Protein 8GL3 (pdb70)

B-factor: mean 46.04, std 25.55, range [9.9, 128.03]

Structure (mmCIF, N/CA/C/O backbone):
data_8GL3
#
_entry.id   8GL3
#
_cell.length_a   32.120
_cell.length_b   44.703
_cell.length_c   182.579
_cell.angle_alpha   90.000
_cell.angle_beta   90.430
_cell.angle_gamma   90.000
#
_symmetry.space_group_name_H-M   'I 1 2 1'
#
loop_
_entity.id
_entity.type
_entity.pdbx_description
1 polymer pRLB-519
2 water water
#
loop_
_atom_site.group_PDB
_atom_site.id
_atom_site.type_symbol
_atom_site.label_atom_id
_atom_site.label_alt_id
_atom_site.label_comp_id
_atom_site.label_asym_id
_atom_site.label_entity_id
_atom_site.label_seq_id
_atom_site.pdbx_PDB_ins_code
_atom_site.Cartn_x
_atom_site.Cartn_y
_atom_site.Cartn_z
_atom_site.occupancy
_atom_site.B_iso_or_equiv
_atom_site.auth_seq_id
_atom_site.auth_comp_id
_atom_site.auth_asym_id
_atom_site.auth_atom_id
_atom_site.pdbx_PDB_model_num
ATOM 1 N N . GLU A 1 13 ? -13.84529 1.55307 12.59013 1.000 82.30645 6 GLU A N 1
ATOM 2 C CA . GLU A 1 13 ? -13.77739 1.36713 14.03447 1.000 78.68811 6 GLU A CA 1
ATOM 3 C C . GLU A 1 13 ? -12.59091 0.48746 14.41476 1.000 86.64615 6 GLU A C 1
ATOM 4 O O . GLU A 1 13 ? -12.00137 0.65212 15.48412 1.000 80.19656 6 GLU A O 1
ATOM 10 N N . VAL A 1 14 ? -12.24529 -0.44835 13.52732 1.000 84.00841 7 VAL A N 1
ATOM 11 C CA . VAL A 1 14 ? -11.09643 -1.31617 13.77195 1.000 73.42796 7 VAL A CA 1
ATOM 12 C C . VAL A 1 14 ? -9.81503 -0.49528 13.83614 1.000 73.03176 7 VAL A C 1
ATOM 13 O O . VAL A 1 14 ? -8.93933 -0.74796 14.67259 1.000 81.38438 7 VAL A O 1
ATOM 17 N N . ALA A 1 15 ? -9.69101 0.50991 12.96527 1.000 73.81615 8 ALA A N 1
ATOM 18 C CA . ALA A 1 15 ? -8.50375 1.35903 12.97883 1.000 78.90599 8 ALA A CA 1
ATOM 19 C C . ALA A 1 15 ? -8.40248 2.14683 14.27966 1.000 82.19975 8 ALA A C 1
ATOM 20 O O . ALA A 1 15 ? -7.31035 2.29822 14.84041 1.000 62.16998 8 ALA A O 1
ATOM 22 N N . GLU A 1 16 ? -9.53279 2.65408 14.77730 1.000 78.80485 9 GLU A N 1
ATOM 23 C CA . GLU A 1 16 ? -9.52479 3.37126 16.04775 1.000 86.25663 9 GLU A CA 1
ATOM 24 C C . GLU A 1 16 ? -9.25615 2.43230 17.21849 1.000 79.23923 9 GLU A C 1
ATOM 25 O O . GLU A 1 16 ? -8.74229 2.86671 18.25601 1.000 70.61079 9 GLU A O 1
ATOM 31 N N . GLU A 1 17 ? -9.58144 1.14595 17.06846 1.000 83.01571 10 GLU A N 1
ATOM 32 C CA . GLU A 1 17 ? -9.34048 0.19100 18.14575 1.000 72.47382 10 GLU A CA 1
ATOM 33 C C . GLU A 1 17 ? -7.85340 -0.10828 18.29991 1.000 59.06349 10 GLU A C 1
ATOM 34 O O . GLU A 1 17 ? -7.36301 -0.27825 19.42263 1.000 60.33314 10 GLU A O 1
ATOM 40 N N . ILE A 1 18 ? -7.12129 -0.18262 17.18486 1.000 61.82409 11 ILE A N 1
ATOM 41 C CA . ILE A 1 18 ? -5.67745 -0.39734 17.25506 1.000 62.10391 11 ILE A CA 1
ATOM 42 C C . ILE A 1 18 ? -4.99583 0.78849 17.92470 1.000 62.46409 11 ILE A C 1
ATOM 43 O O . ILE A 1 18 ? -4.09058 0.61871 18.75114 1.000 62.02867 11 ILE A O 1
ATOM 48 N N . LEU A 1 19 ? -5.42650 2.00699 17.58801 1.000 64.47622 12 LEU A N 1
ATOM 49 C CA . LEU A 1 19 ? -4.77003 3.19778 18.11776 1.000 60.03089 12 LEU A CA 1
ATOM 50 C C . LEU A 1 19 ? -4.94221 3.29596 19.62812 1.000 57.94580 12 LEU A C 1
ATOM 51 O O . LEU A 1 19 ? -4.01538 3.69710 20.34196 1.000 60.41665 12 LEU A O 1
ATOM 56 N N . ARG A 1 20 ? -6.12366 2.93727 20.13475 1.000 70.44364 13 ARG A N 1
ATOM 57 C CA . ARG A 1 20 ? -6.31012 2.86913 21.57998 1.000 59.61251 13 ARG A CA 1
ATOM 58 C C . ARG A 1 20 ? -5.45599 1.76412 22.18944 1.000 55.45472 13 ARG A C 1
ATOM 59 O O . ARG A 1 20 ? -4.93245 1.91647 23.29978 1.000 48.45270 13 ARG A O 1
ATOM 67 N N . LEU A 1 21 ? -5.29347 0.64991 21.47238 1.000 58.31524 14 LEU A N 1
ATOM 68 C CA . LEU A 1 21 ? -4.42795 -0.42037 21.95496 1.000 50.77639 14 LEU A CA 1
ATOM 69 C C . LEU A 1 21 ? -2.96797 0.01813 21.96566 1.000 45.95180 14 LEU A C 1
ATOM 70 O O . LEU A 1 21 ? -2.20169 -0.37869 22.85108 1.000 41.53356 14 LEU A O 1
ATOM 75 N N . LEU A 1 22 ? -2.56796 0.84352 20.99408 1.000 45.39017 15 LEU A N 1
ATOM 76 C CA . LEU A 1 22 ? -1.19604 1.34083 20.96087 1.000 44.75976 15 LEU A CA 1
ATOM 77 C C . LEU A 1 22 ? -0.93301 2.31378 22.10271 1.000 48.91331 15 LEU A C 1
ATOM 78 O O . LEU A 1 22 ? 0.15289 2.30549 22.69416 1.000 54.05731 15 LEU A O 1
ATOM 83 N N . ARG A 1 23 ? -1.91079 3.16751 22.41876 1.000 49.24239 16 ARG A N 1
ATOM 84 C CA . ARG A 1 23 ? -1.76686 4.06174 23.56305 1.000 44.45582 16 ARG A CA 1
ATOM 85 C C . ARG A 1 23 ? -1.60711 3.27293 24.85531 1.000 44.51625 16 ARG A C 1
ATOM 86 O O . ARG A 1 23 ? -0.81248 3.64538 25.72683 1.000 41.53099 16 ARG A O 1
ATOM 94 N N . GLU A 1 24 ? -2.35547 2.17666 24.99539 1.000 42.84386 17 GLU A N 1
ATOM 95 C CA . GLU A 1 24 ? -2.24001 1.35340 26.19341 1.000 44.31199 17 GLU A CA 1
ATOM 96 C C . GLU A 1 24 ? -0.89660 0.63866 26.23936 1.000 33.84543 17 GLU A C 1
ATOM 97 O O . GLU A 1 24 ? -0.30231 0.49227 27.31313 1.000 36.59644 17 GLU A O 1
ATOM 103 N N . HIS A 1 25 ? -0.39756 0.19273 25.08357 1.000 33.37386 18 HIS A N 1
ATOM 104 C CA . HIS A 1 25 ? 0.92668 -0.41795 25.04320 1.000 36.99154 18 HIS A CA 1
ATOM 105 C C . HIS A 1 25 ? 2.01508 0.57160 25.43231 1.000 32.82629 18 HIS A C 1
ATOM 106 O O . HIS A 1 25 ? 3.01338 0.18176 26.04856 1.000 42.36751 18 HIS A O 1
ATOM 113 N N . GLU A 1 26 ? 1.85568 1.84539 25.06844 1.000 30.91169 19 GLU A N 1
ATOM 114 C CA . GLU A 1 26 ? 2.85065 2.84221 25.44713 1.000 45.99011 19 GLU A CA 1
ATOM 115 C C . GLU A 1 26 ? 2.91130 3.01217 26.96028 1.000 43.40802 19 GLU A C 1
ATOM 116 O O . GLU A 1 26 ? 4.00316 3.06404 27.53818 1.000 37.01972 19 GLU A O 1
ATOM 122 N N . GLU A 1 27 ? 1.75236 3.09847 27.61817 1.000 30.27981 20 GLU A N 1
ATOM 123 C CA . GLU A 1 27 ? 1.73610 3.14552 29.07536 1.000 27.71986 20 GLU A CA 1
ATOM 124 C C . GLU A 1 27 ? 2.22207 1.83347 29.67558 1.000 34.87124 20 GLU A C 1
ATOM 125 O O . GLU A 1 27 ? 2.79867 1.82917 30.76849 1.000 38.44523 20 GLU A O 1
ATOM 131 N N . LEU A 1 28 ? 1.99411 0.71592 28.98146 1.000 35.31395 21 LEU A N 1
ATOM 132 C CA . LEU A 1 28 ? 2.57658 -0.55535 29.40140 1.000 39.17977 21 LEU A CA 1
ATOM 133 C C . LEU A 1 28 ? 4.09769 -0.49241 29.36606 1.000 26.70463 21 LEU A C 1
ATOM 134 O O . LEU A 1 28 ? 4.77670 -0.96136 30.28826 1.000 26.28257 21 LEU A O 1
ATOM 139 N N . LEU A 1 29 ? 4.64754 0.09547 28.30139 1.000 26.46403 22 LEU A N 1
ATOM 140 C CA . LEU A 1 29 ? 6.09427 0.11606 28.11213 1.000 28.70496 22 LEU A CA 1
ATOM 141 C C . LEU A 1 29 ? 6.79060 0.88995 29.22433 1.000 33.84278 22 LEU A C 1
ATOM 142 O O . LEU A 1 29 ? 7.76693 0.40981 29.81174 1.000 28.26138 22 LEU A O 1
ATOM 147 N N . ARG A 1 30 ? 6.30177 2.09515 29.52850 1.000 28.24788 23 ARG A N 1
ATOM 148 C CA . ARG A 1 30 ? 6.97326 2.92969 30.51987 1.000 37.29969 23 ARG A CA 1
ATOM 149 C C . ARG A 1 30 ? 6.83852 2.36096 31.92629 1.000 24.87813 23 ARG A C 1
ATOM 150 O O . ARG A 1 30 ? 7.70681 2.59935 32.77341 1.000 29.36400 23 ARG A O 1
ATOM 158 N N . GLU A 1 31 ? 5.76758 1.61244 32.19613 1.000 20.70866 24 GLU A N 1
ATOM 159 C CA . GLU A 1 31 ? 5.66208 0.92397 33.47723 1.000 23.63532 24 GLU A CA 1
ATOM 160 C C . GLU A 1 31 ? 6.58648 -0.28644 33.53255 1.000 20.77384 24 GLU A C 1
ATOM 161 O O . GLU A 1 31 ? 7.14337 -0.59260 34.59351 1.000 21.36101 24 GLU A O 1
ATOM 167 N N . HIS A 1 32 ? 6.77006 -0.97678 32.40329 1.000 19.96652 25 HIS A N 1
ATOM 168 C CA . HIS A 1 32 ? 7.69054 -2.10868 32.36944 1.000 17.48404 25 HIS A CA 1
ATOM 169 C C . HIS A 1 32 ? 9.13748 -1.63885 32.45010 1.000 24.31658 25 HIS A C 1
ATOM 170 O O . HIS A 1 32 ? 9.98719 -2.32154 33.03516 1.000 17.25517 25 HIS A O 1
ATOM 177 N N . GLU A 1 33 ? 9.43650 -0.47525 31.86697 1.000 19.30015 26 GLU A N 1
ATOM 178 C CA . GLU A 1 33 ? 10.76496 0.10595 32.02426 1.000 26.97500 26 GLU A CA 1
ATOM 179 C C . GLU A 1 33 ? 11.02687 0.47301 33.47718 1.000 26.51842 26 GLU A C 1
ATOM 180 O O . GLU A 1 33 ? 12.14771 0.31216 33.97435 1.000 20.52781 26 GLU A O 1
ATOM 186 N N . ARG A 1 34 ? 10.00326 0.97343 34.17361 1.000 19.62831 27 ARG A N 1
ATOM 187 C CA . ARG A 1 34 ? 10.14276 1.23269 35.60101 1.000 18.60139 27 ARG A CA 1
ATOM 188 C C . ARG A 1 34 ? 10.35518 -0.05868 36.37743 1.000 25.14738 27 ARG A C 1
ATOM 189 O O . ARG A 1 34 ? 11.06517 -0.06066 37.38857 1.000 25.46886 27 ARG A O 1
ATOM 197 N N . LEU A 1 35 ? 9.76126 -1.16209 35.91525 1.000 24.11886 28 LEU A N 1
ATOM 198 C CA . LEU A 1 35 ? 9.97362 -2.44818 36.57076 1.000 20.98118 28 LEU A CA 1
ATOM 199 C C . LEU A 1 35 ? 11.43252 -2.87487 36.47793 1.000 21.50637 28 LEU A C 1
ATOM 200 O O . LEU A 1 35 ? 12.00167 -3.38481 37.44993 1.000 23.76883 28 LEU A O 1
ATOM 205 N N . LEU A 1 36 ? 12.05092 -2.68000 35.31005 1.000 15.78921 29 LEU A N 1
ATOM 206 C CA . LEU A 1 36 ? 13.46197 -3.01225 35.14791 1.000 19.30434 29 LEU A CA 1
ATOM 207 C C . LEU A 1 36 ? 14.33299 -2.19582 36.09230 1.000 25.88401 29 LEU A C 1
ATOM 208 O O . LEU A 1 36 ? 15.28206 -2.72233 36.68468 1.000 18.65569 29 LEU A O 1
ATOM 213 N N . LYS A 1 37 ? 14.02226 -0.90646 36.24728 1.000 26.46348 30 LYS A N 1
ATOM 214 C CA . LYS A 1 37 ? 14.83392 -0.04903 37.10464 1.000 20.63967 30 LYS A CA 1
ATOM 215 C C . LYS A 1 37 ? 14.77509 -0.50596 38.55606 1.000 20.45258 30 LYS A C 1
ATOM 216 O O . LYS A 1 37 ? 15.80428 -0.55736 39.23890 1.000 18.10236 30 LYS A O 1
ATOM 222 N N . GLU A 1 38 ? 13.57832 -0.83795 39.04749 1.000 19.48449 31 GLU A N 1
ATOM 223 C CA . GLU A 1 38 ? 13.44860 -1.29857 40.42619 1.000 13.32271 31 GLU A CA 1
ATOM 224 C C . GLU A 1 38 ? 14.17256 -2.62236 40.63646 1.000 18.24572 31 GLU A C 1
ATOM 225 O O . GLU A 1 38 ? 14.82834 -2.82088 41.66602 1.000 18.22681 31 GLU A O 1
ATOM 231 N N . ALA A 1 39 ? 14.07208 -3.53750 39.66886 1.000 14.31392 32 ALA A N 1
ATOM 232 C CA . ALA A 1 39 ? 14.71654 -4.83786 39.81315 1.000 18.16937 32 ALA A CA 1
ATOM 233 C C . ALA A 1 39 ? 16.22907 -4.73902 39.65773 1.000 21.23087 32 ALA A C 1
ATOM 234 O O . ALA A 1 39 ? 16.96526 -5.51154 40.28345 1.000 15.91514 32 ALA A O 1
ATOM 236 N N . ARG A 1 40 ? 16.71068 -3.80764 38.82930 1.000 18.86019 33 ARG A N 1
ATOM 237 C CA . ARG A 1 40 ? 18.15172 -3.59895 38.71808 1.000 25.16720 33 ARG A CA 1
ATOM 238 C C . ARG A 1 40 ? 18.72603 -3.05252 40.01861 1.000 20.79075 33 ARG A C 1
ATOM 239 O O . ARG A 1 40 ? 19.79974 -3.47906 40.45964 1.000 12.69009 33 ARG A O 1
ATOM 247 N N . GLU A 1 41 ? 18.02269 -2.10663 40.64806 1.000 16.90728 34 GLU A N 1
ATOM 248 C CA . GLU A 1 41 ? 18.49978 -1.54273 41.90724 1.000 22.32572 34 GLU A CA 1
ATOM 249 C C . GLU A 1 41 ? 18.44448 -2.56780 43.03329 1.000 18.11123 34 GLU A C 1
ATOM 250 O O . GLU A 1 41 ? 19.34511 -2.61238 43.88025 1.000 23.80183 34 GLU A O 1
ATOM 256 N N . LEU A 1 42 ? 17.39581 -3.39576 43.06381 1.000 19.32852 35 LEU A N 1
ATOM 257 C CA . LEU A 1 42 ? 17.30044 -4.42855 44.09139 1.000 18.98669 35 LEU A CA 1
ATOM 258 C C . LEU A 1 42 ? 18.46532 -5.40588 44.00216 1.000 10.60489 35 LEU A C 1
ATOM 259 O O . LEU A 1 42 ? 19.04668 -5.77986 45.02580 1.000 10.95746 35 LEU A O 1
ATOM 264 N N . ALA A 1 43 ? 18.82535 -5.82566 42.78625 1.000 10.49570 36 ALA A N 1
ATOM 265 C CA . ALA A 1 43 ? 19.94256 -6.75165 42.62498 1.000 15.46188 36 ALA A CA 1
ATOM 266 C C . ALA A 1 43 ? 21.25030 -6.12684 43.09478 1.000 20.87242 36 ALA A C 1
ATOM 267 O O . ALA A 1 43 ? 22.07124 -6.79701 43.73272 1.000 19.02112 36 ALA A O 1
ATOM 269 N N . GLU A 1 44 ? 21.45932 -4.84285 42.79246 1.000 14.59962 37 GLU A N 1
ATOM 270 C CA . GLU A 1 44 ? 22.65566 -4.15856 43.27034 1.000 16.05946 37 GLU A CA 1
ATOM 271 C C . GLU A 1 44 ? 22.64896 -4.04504 44.78768 1.000 17.93896 37 GLU A C 1
ATOM 272 O O . GLU A 1 44 ? 23.68940 -4.20709 45.43580 1.000 17.45513 37 GLU A O 1
ATOM 278 N N . ARG A 1 45 ? 21.48290 -3.76295 45.37336 1.000 20.79597 38 ARG A N 1
ATOM 279 C CA . ARG A 1 45 ? 21.40739 -3.63101 46.82329 1.000 16.83867 38 ARG A CA 1
ATOM 280 C C . ARG A 1 45 ? 21.50886 -4.98320 47.51538 1.000 16.54653 38 ARG A C 1
ATOM 281 O O . ARG A 1 45 ? 21.97735 -5.05984 48.65578 1.000 23.55968 38 ARG A O 1
ATOM 289 N N . LEU A 1 46 ? 21.08004 -6.05522 46.85037 1.000 12.51783 39 LEU A N 1
ATOM 290 C CA . LEU A 1 46 ? 21.20882 -7.38595 47.43305 1.000 14.07536 39 LEU A CA 1
ATOM 291 C C . LEU A 1 46 ? 22.64801 -7.88651 47.38015 1.000 15.04492 39 LEU A C 1
ATOM 292 O O . LEU A 1 46 ? 23.09523 -8.58373 48.29765 1.000 18.88622 39 LEU A O 1
ATOM 297 N N . GLU A 1 47 ? 23.38164 -7.55279 46.31386 1.000 22.97412 40 GLU A N 1
ATOM 298 C CA . GLU A 1 47 ? 24.79235 -7.92222 46.24979 1.000 23.28891 40 GLU A CA 1
ATOM 299 C C . GLU A 1 47 ? 25.59038 -7.19245 47.31998 1.000 21.01068 40 GLU A C 1
ATOM 300 O O . GLU A 1 47 ? 26.53081 -7.75081 47.89588 1.000 27.90271 40 GLU A O 1
ATOM 306 N N . GLU A 1 48 ? 25.22933 -5.93743 47.59711 1.000 18.18175 41 GLU A N 1
ATOM 307 C CA . GLU A 1 48 ? 25.94362 -5.16057 48.60499 1.000 21.38363 41 GLU A CA 1
ATOM 308 C C . GLU A 1 48 ? 25.68072 -5.69580 50.00750 1.000 23.51132 41 GLU A C 1
ATOM 309 O O . GLU A 1 48 ? 26.60198 -5.78038 50.83042 1.000 28.10404 41 GLU A O 1
ATOM 315 N N . LEU A 1 49 ? 24.43173 -6.06929 50.29529 1.000 27.63128 42 LEU A N 1
ATOM 316 C CA . LEU A 1 49 ? 24.11528 -6.63124 51.60394 1.000 30.55580 42 LEU A CA 1
ATOM 317 C C . LEU A 1 49 ? 24.82259 -7.96249 51.81638 1.000 20.93376 42 LEU A C 1
ATOM 318 O O . LEU A 1 49 ? 25.27993 -8.26010 52.92618 1.000 27.41560 42 LEU A O 1
ATOM 323 N N . ALA A 1 50 ? 24.92400 -8.77544 50.76138 1.000 20.07008 43 ALA A N 1
ATOM 324 C CA . ALA A 1 50 ? 25.62301 -10.05153 50.87107 1.000 19.62553 43 ALA A CA 1
ATOM 325 C C . ALA A 1 50 ? 27.08335 -9.84625 51.25073 1.000 32.03670 43 ALA A C 1
ATOM 326 O O . ALA A 1 50 ? 27.64036 -10.61274 52.04573 1.000 20.89588 43 ALA A O 1
ATOM 328 N N . ARG A 1 51 ? 27.72036 -8.81429 50.69256 1.000 22.50603 44 ARG A N 1
ATOM 329 C CA . ARG A 1 51 ? 29.10374 -8.52328 51.05201 1.000 34.21747 44 ARG A CA 1
ATOM 330 C C . ARG A 1 51 ? 29.19557 -7.94567 52.45697 1.000 27.20276 44 ARG A C 1
ATOM 331 O O . ARG A 1 51 ? 30.14885 -8.23152 53.19063 1.000 29.37426 44 ARG A O 1
ATOM 339 N N . ARG A 1 52 ? 28.21940 -7.12474 52.84837 1.000 23.22262 45 ARG A N 1
ATOM 340 C CA . ARG A 1 52 ? 28.20239 -6.61461 54.21426 1.000 28.62055 45 ARG A CA 1
ATOM 341 C C . ARG A 1 52 ? 27.94517 -7.72300 55.22498 1.000 24.55194 45 ARG A C 1
ATOM 342 O O . ARG A 1 52 ? 28.48472 -7.68129 56.33621 1.000 29.16183 45 ARG A O 1
ATOM 350 N N . LEU A 1 53 ? 27.12774 -8.71451 54.86327 1.000 24.79400 46 LEU A N 1
ATOM 351 C CA . LEU A 1 53 ? 26.87003 -9.82703 55.77121 1.000 23.27251 46 LEU A CA 1
ATOM 352 C C . LEU A 1 53 ? 28.11679 -10.67768 55.97017 1.000 29.87802 46 LEU A C 1
ATOM 353 O O . LEU A 1 53 ? 28.40261 -11.11398 57.09059 1.000 30.61957 46 LEU A O 1
ATOM 358 N N . GLU A 1 54 ? 28.86837 -10.92854 54.89674 1.000 29.03076 47 GLU A N 1
ATOM 359 C CA . GLU A 1 54 ? 30.08783 -11.71659 55.01658 1.000 41.24500 47 GLU A CA 1
ATOM 360 C C . GLU A 1 54 ? 31.17296 -10.97911 55.78790 1.000 42.55294 47 GLU A C 1
ATOM 361 O O . GLU A 1 54 ? 32.07465 -11.62381 56.33312 1.000 49.37353 47 GLU A O 1
ATOM 367 N N . GLU A 1 55 ? 31.10729 -9.64805 55.84577 1.000 42.45488 48 GLU A N 1
ATOM 368 C CA . GLU A 1 55 ? 32.00256 -8.89963 56.71999 1.000 54.42335 48 GLU A CA 1
ATOM 369 C C . GLU A 1 55 ? 31.55235 -8.98635 58.17211 1.000 49.18718 48 GLU A C 1
ATOM 370 O O . GLU A 1 55 ? 32.38611 -9.01380 59.08424 1.000 46.63287 48 GLU A O 1
ATOM 376 N N . LEU A 1 56 ? 30.23796 -9.02734 58.40230 1.000 39.23571 49 LEU A N 1
ATOM 377 C CA . LEU A 1 56 ? 29.72892 -9.17804 59.76040 1.000 41.83186 49 LEU A CA 1
ATOM 378 C C . LEU A 1 56 ? 30.08626 -10.54002 60.33938 1.000 50.37653 49 LEU A C 1
ATOM 379 O O . LEU A 1 56 ? 30.31001 -10.66338 61.54938 1.000 54.31374 49 LEU A O 1
ATOM 384 N N . ALA A 1 57 ? 30.15173 -11.56975 59.49358 1.000 40.22654 50 ALA A N 1
ATOM 385 C CA . ALA A 1 57 ? 30.48394 -12.90398 59.97952 1.000 46.63781 50 ALA A CA 1
ATOM 386 C C . ALA A 1 57 ? 31.94664 -12.99441 60.39500 1.000 54.85861 50 ALA A C 1
ATOM 387 O O . ALA A 1 57 ? 32.28224 -13.69766 61.35512 1.000 60.73859 50 ALA A O 1
ATOM 389 N N . ARG A 1 58 ? 32.83141 -12.28875 59.68745 1.000 58.96398 51 ARG A N 1
ATOM 390 C CA . ARG A 1 58 ? 34.25225 -12.33993 60.01138 1.000 63.22716 51 ARG A CA 1
ATOM 391 C C . ARG A 1 58 ? 34.61547 -11.40703 61.15972 1.000 73.23047 51 ARG A C 1
ATOM 392 O O . ARG A 1 58 ? 35.51076 -11.72641 61.95012 1.000 88.83695 51 ARG A O 1
ATOM 400 N N . ARG A 1 59 ? 33.94497 -10.26453 61.27027 1.000 69.34557 52 ARG A N 1
ATOM 401 C CA . ARG A 1 59 ? 34.22380 -9.31911 62.34555 1.000 78.70607 52 ARG A CA 1
ATOM 402 C C . ARG A 1 59 ? 33.61230 -9.78879 63.66104 1.000 78.76224 52 ARG A C 1
ATOM 403 O O . ARG A 1 59 ? 34.31362 -10.30774 64.53038 1.000 89.82129 52 ARG A O 1
ATOM 411 N N . ASP A 1 63 ? 30.88933 -5.17837 66.72946 1.000 69.46050 56 ASP A N 1
ATOM 412 C CA . ASP A 1 63 ? 30.80645 -3.97923 65.90397 1.000 69.35103 56 ASP A CA 1
ATOM 413 C C . ASP A 1 63 ? 29.34946 -3.58588 65.67994 1.000 60.54178 56 ASP A C 1
ATOM 414 O O . ASP A 1 63 ? 28.65277 -4.19380 64.86654 1.000 55.58090 56 ASP A O 1
ATOM 419 N N . GLU A 1 64 ? 28.89145 -2.56351 66.40830 1.000 63.71549 57 GLU A N 1
ATOM 420 C CA . GLU A 1 64 ? 27.51027 -2.11868 66.25549 1.000 64.52657 57 GLU A CA 1
ATOM 421 C C . GLU A 1 64 ? 27.29665 -1.40131 64.92929 1.000 60.20336 57 GLU A C 1
ATOM 422 O O . GLU A 1 64 ? 26.17301 -1.37755 64.41496 1.000 56.59396 57 GLU A O 1
ATOM 428 N N . GLU A 1 65 ? 28.35486 -0.81449 64.36371 1.000 62.15120 58 GLU A N 1
ATOM 429 C CA . GLU A 1 65 ? 28.24017 -0.18475 63.05242 1.000 66.26106 58 GLU A CA 1
ATOM 430 C C . GLU A 1 65 ? 28.04154 -1.22649 61.95906 1.000 58.45137 58 GLU A C 1
ATOM 431 O O . GLU A 1 65 ? 27.26088 -1.01258 61.02376 1.000 60.66701 58 GLU A O 1
ATOM 437 N N . ALA A 1 66 ? 28.74134 -2.36019 62.05928 1.000 54.73893 59 ALA A N 1
ATOM 438 C CA . ALA A 1 66 ? 28.55695 -3.43305 61.08774 1.000 62.80055 59 ALA A CA 1
ATOM 439 C C . ALA A 1 66 ? 27.15097 -4.01126 61.16750 1.000 44.16037 59 ALA A C 1
ATOM 440 O O . ALA A 1 66 ? 26.56624 -4.38020 60.14289 1.000 42.56867 59 ALA A O 1
ATOM 442 N N . VAL A 1 67 ? 26.59332 -4.10233 62.37584 1.000 38.89126 60 VAL A N 1
ATOM 443 C CA . VAL A 1 67 ? 25.20658 -4.53082 62.51712 1.000 46.97417 60 VAL A CA 1
ATOM 444 C C . VAL A 1 67 ? 24.26233 -3.44279 62.01975 1.000 41.09890 60 VAL A C 1
ATOM 445 O O . VAL A 1 67 ? 23.25482 -3.72860 61.36102 1.000 39.90540 60 VAL A O 1
ATOM 449 N N . ARG A 1 68 ? 24.57848 -2.17961 62.31787 1.000 42.22091 61 ARG A N 1
ATOM 450 C CA . ARG A 1 68 ? 23.71797 -1.07538 61.90331 1.000 51.19806 61 ARG A CA 1
ATOM 451 C C . ARG A 1 68 ? 23.65161 -0.97177 60.38444 1.000 43.41813 61 ARG A C 1
ATOM 452 O O . ARG A 1 68 ? 22.57437 -0.77569 59.80961 1.000 44.38613 61 ARG A O 1
ATOM 460 N N . GLN A 1 69 ? 24.79980 -1.10195 59.71299 1.000 34.19000 62 GLN A N 1
ATOM 461 C CA . GLN A 1 69 ? 24.81397 -0.96943 58.25922 1.000 36.23866 62 GLN A CA 1
ATOM 462 C C . GLN A 1 69 ? 24.11009 -2.13752 57.57976 1.000 33.45905 62 GLN A C 1
ATOM 463 O O . GLN A 1 69 ? 23.56972 -1.97628 56.48016 1.000 31.64194 62 GLN A O 1
ATOM 469 N N . VAL A 1 70 ? 24.10602 -3.31312 58.21048 1.000 32.42477 63 VAL A N 1
ATOM 470 C CA . VAL A 1 70 ? 23.31673 -4.42804 57.69758 1.000 36.16006 63 VAL A CA 1
ATOM 471 C C . VAL A 1 70 ? 21.83051 -4.13573 57.84885 1.000 23.21274 63 VAL A C 1
ATOM 472 O O . VAL A 1 70 ? 21.03093 -4.41724 56.94809 1.000 23.15582 63 VAL A O 1
ATOM 476 N N . GLU A 1 71 ? 21.44031 -3.55866 58.98680 1.000 25.67438 64 GLU A N 1
ATOM 477 C CA . GLU A 1 71 ? 20.03753 -3.23025 59.21159 1.000 24.45009 64 GLU A CA 1
ATOM 478 C C . GLU A 1 71 ? 19.55660 -2.17511 58.22583 1.000 37.28557 64 GLU A C 1
ATOM 479 O O . GLU A 1 71 ? 18.44937 -2.27675 57.68359 1.000 28.16778 64 GLU A O 1
ATOM 485 N N . GLU A 1 72 ? 20.37892 -1.15350 57.97993 1.000 30.72470 65 GLU A N 1
ATOM 486 C CA . GLU A 1 72 ? 19.97381 -0.07746 57.08478 1.000 24.58686 65 GLU A CA 1
ATOM 487 C C . GLU A 1 72 ? 20.01742 -0.51247 55.62614 1.000 29.38753 65 GLU A C 1
ATOM 488 O O . GLU A 1 72 ? 19.18620 -0.07043 54.82614 1.000 30.88635 65 GLU A O 1
ATOM 494 N N . ALA A 1 73 ? 20.96778 -1.37517 55.26188 1.000 26.60874 66 ALA A N 1
ATOM 495 C CA . ALA A 1 73 ? 21.03204 -1.84509 53.88269 1.000 26.19217 66 ALA A CA 1
ATOM 496 C C . ALA A 1 73 ? 19.89598 -2.80689 53.56472 1.000 22.45606 66 ALA A C 1
ATOM 497 O O . ALA A 1 73 ? 19.39426 -2.81733 52.43499 1.000 21.92017 66 ALA A O 1
ATOM 499 N N . ALA A 1 74 ? 19.47616 -3.61612 54.53942 1.000 23.52127 67 ALA A N 1
ATOM 500 C CA . ALA A 1 74 ? 18.36164 -4.52762 54.31193 1.000 24.81142 67 ALA A CA 1
ATOM 501 C C . ALA A 1 74 ? 17.02545 -3.79666 54.34387 1.000 18.19008 67 ALA A C 1
ATOM 502 O O . ALA A 1 74 ? 16.12370 -4.11973 53.56406 1.000 17.74904 67 ALA A O 1
ATOM 504 N N . ARG A 1 75 ? 16.87983 -2.81497 55.23774 1.000 23.19393 68 ARG A N 1
ATOM 505 C CA . ARG A 1 75 ? 15.61485 -2.09467 55.34710 1.000 30.56890 68 ARG A CA 1
ATOM 506 C C . ARG A 1 75 ? 15.30985 -1.31680 54.07356 1.000 31.66176 68 ARG A C 1
ATOM 507 O O . ARG A 1 75 ? 14.15257 -1.24297 53.64250 1.000 26.26737 68 ARG A O 1
ATOM 515 N N . GLU A 1 76 ? 16.33717 -0.72850 53.45834 1.000 24.19964 69 GLU A N 1
ATOM 516 C CA . GLU A 1 76 ? 16.14516 -0.00535 52.20739 1.000 25.71249 69 GLU A CA 1
ATOM 517 C C . GLU A 1 76 ? 15.97753 -0.95145 51.02528 1.000 24.68190 69 GLU A C 1
ATOM 518 O O . GLU A 1 76 ? 15.20836 -0.65593 50.10377 1.000 20.25991 69 GLU A O 1
ATOM 524 N N . ALA A 1 77 ? 16.68345 -2.08552 51.03264 1.000 22.40659 70 ALA A N 1
ATOM 525 C CA . ALA A 1 77 ? 16.47921 -3.09017 49.99503 1.000 14.71738 70 ALA A CA 1
ATOM 526 C C . ALA A 1 77 ? 15.07411 -3.67366 50.05354 1.000 13.53144 70 ALA A C 1
ATOM 527 O O . ALA A 1 77 ? 14.53789 -4.10014 49.02453 1.000 11.83104 70 ALA A O 1
ATOM 529 N N . GLU A 1 78 ? 14.46749 -3.70665 51.24212 1.000 13.35663 71 GLU A N 1
ATOM 530 C CA . GLU A 1 78 ? 13.09273 -4.18033 51.35587 1.000 28.19795 71 GLU A CA 1
ATOM 531 C C . GLU A 1 78 ? 12.11959 -3.18742 50.73460 1.000 24.38249 71 GLU A C 1
ATOM 532 O O . GLU A 1 78 ? 11.13994 -3.58855 50.09755 1.000 24.67376 71 GLU A O 1
ATOM 538 N N . ARG A 1 79 ? 12.37336 -1.88724 50.90707 1.000 20.13085 72 ARG A N 1
ATOM 539 C CA . ARG A 1 79 ? 11.51587 -0.87948 50.28927 1.000 22.58266 72 ARG A CA 1
ATOM 540 C C . ARG A 1 79 ? 11.55347 -0.97486 48.76876 1.000 18.48268 72 ARG A C 1
ATOM 541 O O . ARG A 1 79 ? 10.53044 -0.78185 48.10130 1.000 16.07244 72 ARG A O 1
ATOM 549 N N . VAL A 1 80 ? 12.72698 -1.26565 48.20224 1.000 16.03614 73 VAL A N 1
ATOM 550 C CA . VAL A 1 80 ? 12.84049 -1.38704 46.75273 1.000 15.24168 73 VAL A CA 1
ATOM 551 C C . VAL A 1 80 ? 12.13018 -2.64021 46.26020 1.000 16.01510 73 VAL A C 1
ATOM 552 O O . VAL A 1 80 ? 11.50873 -2.62864 45.19071 1.000 16.11508 73 VAL A O 1
ATOM 556 N N . ALA A 1 81 ? 12.19431 -3.73177 47.02590 1.000 12.02809 74 ALA A N 1
ATOM 557 C CA . ALA A 1 81 ? 11.48508 -4.94455 46.63432 1.000 11.92147 74 ALA A CA 1
ATOM 558 C C . ALA A 1 81 ? 9.97376 -4.75033 46.67029 1.000 10.99052 74 ALA A C 1
ATOM 559 O O . ALA A 1 81 ? 9.25766 -5.35191 45.86335 1.000 14.61484 74 ALA A O 1
ATOM 561 N N . ARG A 1 82 ? 9.47181 -3.92745 47.59530 1.000 14.72608 75 ARG A N 1
ATOM 562 C CA . ARG A 1 82 ? 8.04629 -3.61450 47.61104 1.000 14.83827 75 ARG A CA 1
ATOM 563 C C . ARG A 1 82 ? 7.63844 -2.86098 46.35111 1.000 25.18958 75 ARG A C 1
ATOM 564 O O . ARG A 1 82 ? 6.60347 -3.16316 45.74466 1.000 26.68303 75 ARG A O 1
ATOM 572 N N . GLU A 1 83 ? 8.44410 -1.87513 45.94099 1.000 20.30520 76 GLU A N 1
ATOM 573 C CA . GLU A 1 83 ? 8.15673 -1.13870 44.71349 1.000 20.80029 76 GLU A CA 1
ATOM 574 C C . GLU A 1 83 ? 8.21541 -2.05039 43.49408 1.000 19.97804 76 GLU A C 1
ATOM 575 O O . GLU A 1 83 ? 7.41397 -1.90655 42.56371 1.000 25.13626 76 GLU A O 1
ATOM 581 N N . LEU A 1 84 ? 9.15985 -2.99491 43.48093 1.000 15.44557 77 LEU A N 1
ATOM 582 C CA . LEU A 1 84 ? 9.20888 -3.97592 42.40128 1.000 15.82036 77 LEU A CA 1
ATOM 583 C C . LEU A 1 84 ? 7.93728 -4.81456 42.36462 1.000 19.70921 77 LEU A C 1
ATOM 584 O O . LEU A 1 84 ? 7.38289 -5.07134 41.28895 1.000 19.22501 77 LEU A O 1
ATOM 589 N N . GLU A 1 85 ? 7.45404 -5.23952 43.53405 1.000 17.50224 78 GLU A N 1
ATOM 590 C CA . GLU A 1 85 ? 6.22606 -6.02563 43.58820 1.000 29.34748 78 GLU A CA 1
ATOM 591 C C . GLU A 1 85 ? 5.02271 -5.19661 43.16163 1.000 25.65733 78 GLU A C 1
ATOM 592 O O . GLU A 1 85 ? 4.13978 -5.68836 42.44896 1.000 27.16451 78 GLU A O 1
ATOM 598 N N . LYS A 1 86 ? 4.97010 -3.93370 43.58995 1.000 26.20185 79 LYS A N 1
ATOM 599 C CA . LYS A 1 86 ? 3.84845 -3.07508 43.22674 1.000 24.73715 79 LYS A CA 1
ATOM 600 C C . LYS A 1 86 ? 3.84391 -2.77195 41.73356 1.000 32.35419 79 LYS A C 1
ATOM 601 O O . LYS A 1 86 ? 2.77573 -2.68379 41.11613 1.000 30.15324 79 LYS A O 1
ATOM 607 N N . SER A 1 87 ? 5.02567 -2.61711 41.13422 1.000 20.53819 80 SER A N 1
ATOM 608 C CA . SER A 1 87 ? 5.09205 -2.32238 39.70671 1.000 21.38479 80 SER A CA 1
ATOM 609 C C . SER A 1 87 ? 4.70657 -3.53707 38.87078 1.000 18.46959 80 SER A C 1
ATOM 610 O O . SER A 1 87 ? 4.02547 -3.40123 37.84796 1.000 20.14604 80 SER A O 1
ATOM 613 N N . ALA A 1 88 ? 5.13100 -4.73291 39.28793 1.000 17.29559 81 ALA A N 1
ATOM 614 C CA . ALA A 1 88 ? 4.76147 -5.93885 38.55515 1.000 17.97119 81 ALA A CA 1
ATOM 615 C C . ALA A 1 88 ? 3.28370 -6.26032 38.72101 1.000 32.21765 81 ALA A C 1
ATOM 616 O O . ALA A 1 88 ? 2.65853 -6.78906 37.79490 1.000 18.15418 81 ALA A O 1
ATOM 618 N N . ARG A 1 89 ? 2.71091 -5.95397 39.88740 1.000 22.67288 82 ARG A N 1
ATOM 619 C CA . ARG A 1 89 ? 1.27181 -6.11292 40.06299 1.000 22.15206 82 ARG A CA 1
ATOM 620 C C . ARG A 1 89 ? 0.50245 -5.14268 39.17561 1.000 30.82647 82 ARG A C 1
ATOM 621 O O . ARG A 1 89 ? -0.54255 -5.49755 38.61719 1.000 32.30629 82 ARG A O 1
ATOM 629 N N . ARG A 1 90 ? 1.00810 -3.91544 39.02683 1.000 27.14246 83 ARG A N 1
ATOM 630 C CA . ARG A 1 90 ? 0.34904 -2.94538 38.15821 1.000 18.94038 83 ARG A CA 1
ATOM 631 C C . ARG A 1 90 ? 0.43790 -3.36283 36.69526 1.000 29.32224 83 ARG A C 1
ATOM 632 O O . ARG A 1 90 ? -0.50504 -3.14785 35.92495 1.000 35.75154 83 ARG A O 1
ATOM 640 N N . LEU A 1 91 ? 1.56219 -3.95913 36.29224 1.000 20.48946 84 LEU A N 1
ATOM 641 C CA . LEU A 1 91 ? 1.68495 -4.45050 34.92432 1.000 20.14897 84 LEU A CA 1
ATOM 642 C C . LEU A 1 91 ? 0.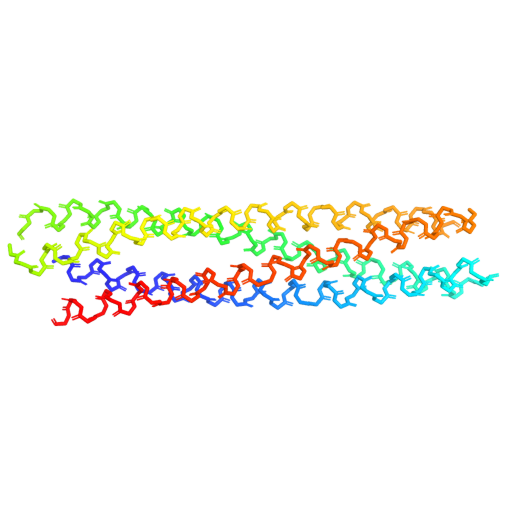73580 -5.61024 34.65491 1.000 20.51708 84 LEU A C 1
ATOM 643 O O . LEU A 1 91 ? 0.26616 -5.77296 33.52331 1.000 22.47620 84 LEU A O 1
ATOM 648 N N . GLN A 1 92 ? 0.43799 -6.41891 35.67480 1.000 26.80716 85 GLN A N 1
ATOM 649 C CA . GLN A 1 92 ? -0.42247 -7.57967 35.46888 1.000 36.76030 85 GLN A CA 1
ATOM 650 C C . GLN A 1 92 ? -1.87800 -7.16983 35.28022 1.000 35.70441 85 GLN A C 1
ATOM 651 O O . GLN A 1 92 ? -2.60181 -7.78343 34.48754 1.000 42.32879 85 GLN A O 1
ATOM 657 N N . GLU A 1 93 ? -2.33027 -6.14307 36.00212 1.000 34.64854 86 GLU A N 1
ATOM 658 C CA . GLU A 1 93 ? -3.69091 -5.65682 35.81134 1.000 38.47827 86 GLU A CA 1
ATOM 659 C C . GLU A 1 93 ? -3.84771 -4.86083 34.52408 1.000 42.77377 86 GLU A C 1
ATOM 660 O O . GLU A 1 93 ? -4.98195 -4.57720 34.12588 1.000 56.39811 86 GLU A O 1
ATOM 666 N N . SER A 1 94 ? -2.74359 -4.49547 33.87089 1.000 44.92831 87 SER A N 1
ATOM 667 C CA . SER A 1 94 ? -2.78718 -3.78908 32.59903 1.000 28.69589 87 SER A CA 1
ATOM 668 C C . SER A 1 94 ? -2.67187 -4.71423 31.39479 1.000 45.08792 87 SER A C 1
ATOM 669 O O . SER A 1 94 ? -3.14425 -4.35297 30.31069 1.000 35.89824 87 SER A O 1
ATOM 672 N N . ILE A 1 95 ? -2.04635 -5.88473 31.55138 1.000 31.11876 88 ILE A N 1
ATOM 673 C CA . ILE A 1 95 ? -2.12272 -6.90455 30.50970 1.000 40.34835 88 ILE A CA 1
ATOM 674 C C . ILE A 1 95 ? -3.55864 -7.38319 30.35947 1.000 40.87632 88 ILE A C 1
ATOM 675 O O . ILE A 1 95 ? -4.00296 -7.71744 29.25347 1.000 52.08607 88 ILE A O 1
ATOM 680 N N . ARG A 1 96 ? -4.30844 -7.41658 31.46450 1.000 39.98871 89 ARG A N 1
ATOM 681 C CA . ARG A 1 96 ? -5.73157 -7.72775 31.39045 1.000 43.13294 89 ARG A CA 1
ATOM 682 C C . ARG A 1 96 ? -6.47517 -6.68183 30.57012 1.000 44.99970 89 ARG A C 1
ATOM 683 O O . ARG A 1 96 ? -7.39330 -7.01317 29.80991 1.000 55.13859 89 ARG A O 1
ATOM 691 N N . GLU A 1 97 ? -6.09097 -5.41001 30.71198 1.000 52.41531 90 GLU A N 1
ATOM 692 C CA . GLU A 1 97 ? -6.68296 -4.35820 29.89202 1.000 61.59441 90 GLU A CA 1
ATOM 693 C C . GLU A 1 97 ? -6.34885 -4.55614 28.41943 1.000 59.94296 90 GLU A C 1
ATOM 694 O O . GLU A 1 97 ? -7.21220 -4.38485 27.55076 1.000 56.48200 90 GLU A O 1
ATOM 700 N N . LEU A 1 98 ? -5.09870 -4.92029 28.12042 1.000 65.32097 91 LEU A N 1
ATOM 701 C CA . LEU A 1 98 ? -4.70717 -5.15562 26.73461 1.000 48.43072 91 LEU A CA 1
ATOM 702 C C . LEU A 1 98 ? -5.50536 -6.29799 26.11929 1.000 50.00563 91 LEU A C 1
ATOM 703 O O . LEU A 1 98 ? -5.92701 -6.21434 24.96031 1.000 61.41646 91 LEU A O 1
ATOM 708 N N . ARG A 1 99 ? -5.73079 -7.37208 26.88091 1.000 46.71558 92 ARG A N 1
ATOM 709 C CA . ARG A 1 99 ? -6.46046 -8.51657 26.34581 1.000 64.76709 92 ARG A CA 1
ATOM 710 C C . ARG A 1 99 ? -7.96176 -8.26309 26.26944 1.000 67.24680 92 ARG A C 1
ATOM 711 O O . ARG A 1 99 ? -8.64146 -8.86069 25.42718 1.000 59.55967 92 ARG A O 1
ATOM 719 N N . ARG A 1 100 ? -8.49856 -7.39540 27.13080 1.000 62.74315 93 ARG A N 1
ATOM 720 C CA . ARG A 1 100 ? -9.89801 -7.00370 26.99276 1.000 63.04942 93 ARG A CA 1
ATOM 721 C C . ARG A 1 100 ? -10.09541 -6.12915 25.76064 1.000 67.74844 93 ARG A C 1
ATOM 722 O O . ARG A 1 100 ? -11.08856 -6.27612 25.03798 1.000 57.10817 93 ARG A O 1
ATOM 730 N N . LEU A 1 101 ? -9.15728 -5.21258 25.50703 1.000 54.81264 94 LEU A N 1
ATOM 731 C CA . LEU A 1 101 ? -9.15438 -4.47950 24.24590 1.000 67.08807 94 LEU A CA 1
ATOM 732 C C . LEU A 1 101 ? -8.87793 -5.40176 23.06624 1.000 68.43541 94 LEU A C 1
ATOM 733 O O . LEU A 1 101 ? -9.28800 -5.10512 21.93812 1.000 68.91554 94 LEU A O 1
ATOM 738 N N . LEU A 1 102 ? -8.18478 -6.51722 23.30500 1.000 60.58906 95 LEU A N 1
ATOM 739 C CA . LEU A 1 102 ? -7.82961 -7.41793 22.21418 1.000 58.29339 95 LEU A CA 1
ATOM 740 C C . LEU A 1 102 ? -9.02611 -8.25346 21.77409 1.000 62.61253 95 LEU A C 1
ATOM 741 O O . LEU A 1 102 ? -9.18152 -8.54479 20.58254 1.000 67.49772 95 LEU A O 1
ATOM 746 N N . LYS A 1 103 ? -9.88496 -8.64554 22.71800 1.000 79.51279 96 LYS A N 1
ATOM 747 C CA . LYS A 1 103 ? -11.06979 -9.41723 22.35560 1.000 76.12811 96 LYS A CA 1
ATOM 748 C C . LYS A 1 103 ? -12.08565 -8.55628 21.61523 1.000 78.78021 96 LYS A C 1
ATOM 749 O O . LYS A 1 103 ? -12.75965 -9.03544 20.69576 1.000 77.90608 96 LYS A O 1
ATOM 755 N N . GLU A 1 104 ? -12.21212 -7.28432 22.00256 1.000 67.23987 97 GLU A N 1
ATOM 756 C CA . GLU A 1 104 ? -13.06170 -6.36922 21.24894 1.000 73.17138 97 GLU A CA 1
ATOM 757 C C . GLU A 1 104 ? -12.53953 -6.16958 19.83326 1.000 78.49712 97 GLU A C 1
ATOM 758 O O . GLU A 1 104 ? -13.32793 -5.97270 18.90234 1.000 83.70474 97 GLU A O 1
ATOM 764 N N . LEU A 1 105 ? -11.21792 -6.22022 19.65139 1.000 82.39011 98 LEU A N 1
ATOM 765 C CA . LEU A 1 105 ? -10.64879 -6.10575 18.31308 1.000 82.28527 98 LEU A CA 1
ATOM 766 C C . LEU A 1 105 ? -10.83968 -7.39288 17.51954 1.000 82.15066 98 LEU A C 1
ATOM 767 O O . LEU A 1 105 ? -11.10815 -7.34949 16.31319 1.000 70.54990 98 LEU A O 1
ATOM 772 N N . ARG A 1 106 ? -10.69829 -8.54771 18.17970 1.000 80.73632 99 ARG A N 1
ATOM 773 C CA . ARG A 1 106 ? -10.87203 -9.82783 17.49708 1.000 84.43671 99 ARG A CA 1
ATOM 774 C C . ARG A 1 106 ? -12.23977 -9.92257 16.83193 1.000 90.99382 99 ARG A C 1
ATOM 775 O O . ARG A 1 106 ? -12.35472 -10.39532 15.69435 1.000 94.02869 99 ARG A O 1
ATOM 783 N N . GLU A 1 107 ? -13.28817 -9.46991 17.52152 1.000 98.23606 100 GLU A N 1
ATOM 784 C CA . GLU A 1 107 ? -14.62495 -9.52489 16.94246 1.000 101.60667 100 GLU A CA 1
ATOM 785 C C . GLU A 1 107 ? -14.82665 -8.43662 15.89625 1.000 100.22075 100 GLU A C 1
ATOM 786 O O . GLU A 1 107 ? -15.56501 -8.64220 14.92639 1.000 96.70372 100 GLU A O 1
ATOM 792 N N . LEU A 1 108 ? -14.17724 -7.28229 16.06938 1.000 91.38779 101 LEU A N 1
ATOM 793 C CA . LEU A 1 108 ? -14.32975 -6.19475 15.10803 1.000 99.99311 101 LEU A CA 1
ATOM 794 C C . LEU A 1 108 ? -13.65713 -6.52398 13.78185 1.000 97.48616 101 LEU A C 1
ATOM 795 O O . LEU A 1 108 ? -14.19329 -6.20601 12.71412 1.000 94.41924 101 LEU A O 1
ATOM 800 N N . LEU A 1 109 ? -12.48099 -7.15463 13.82461 1.000 83.39943 102 LEU A N 1
ATOM 801 C CA . LEU A 1 109 ? -11.79406 -7.48851 12.58208 1.000 88.91957 102 LEU A CA 1
ATOM 802 C C . LEU A 1 109 ? -12.46521 -8.65302 11.86621 1.000 101.81345 102 LEU A C 1
ATOM 803 O O . LEU A 1 109 ? -12.48455 -8.68882 10.63084 1.000 89.68435 102 LEU A O 1
ATOM 808 N N . ARG A 1 110 ? -13.01915 -9.60887 12.61525 1.000 103.87493 103 ARG A N 1
ATOM 809 C CA . ARG A 1 110 ? -13.72059 -10.72248 11.99055 1.000 102.82384 103 ARG A CA 1
ATOM 810 C C . ARG A 1 110 ? -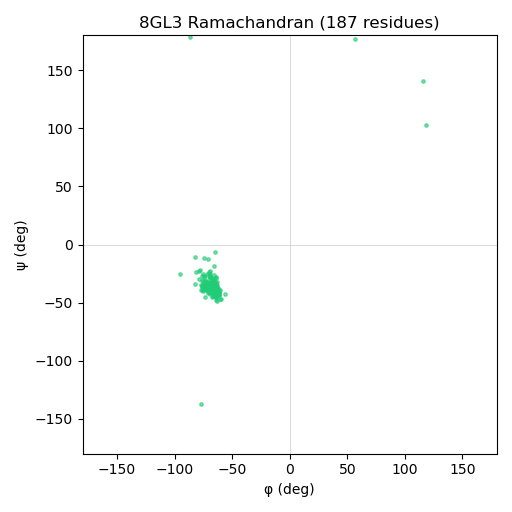15.04517 -10.29859 11.36930 1.000 113.63833 103 ARG A C 1
ATOM 811 O O . ARG A 1 110 ? -15.63213 -11.07742 10.60982 1.000 119.64059 103 ARG A O 1
ATOM 819 N N . GLU A 1 111 ? -15.52831 -9.09061 11.67235 1.000 109.83908 104 GLU A N 1
ATOM 820 C CA . GLU A 1 111 ? -16.64681 -8.53006 10.92482 1.000 106.72768 104 GLU A CA 1
ATOM 821 C C . GLU A 1 111 ? -16.27415 -8.25454 9.47541 1.000 112.65123 104 GLU A C 1
ATOM 822 O O . GLU A 1 111 ? -17.16873 -8.10441 8.63553 1.000 107.76526 104 GLU A O 1
ATOM 828 N N . LEU A 1 112 ? -14.97862 -8.18135 9.17308 1.000 114.69810 105 LEU A N 1
ATOM 829 C CA . LEU A 1 112 ? -14.47668 -7.94617 7.82125 1.000 115.04318 105 LEU A CA 1
ATOM 830 C C . LEU A 1 112 ? -15.02672 -6.65024 7.23337 1.000 116.06464 105 LEU A C 1
ATOM 831 O O . LEU A 1 112 ? -14.65247 -5.55766 7.66046 1.000 113.08405 105 LEU A O 1
ATOM 836 N N . ARG A 1 121 ? -11.60097 -8.88189 3.81393 1.000 108.42897 114 ARG A N 1
ATOM 837 C CA . ARG A 1 121 ? -10.47188 -8.08457 3.35201 1.000 106.20022 114 ARG A CA 1
ATOM 838 C C . ARG A 1 121 ? -9.16193 -8.70757 3.82286 1.000 102.15116 114 ARG A C 1
ATOM 839 O O . ARG A 1 121 ? -9.06993 -9.20907 4.94529 1.000 99.48468 114 ARG A O 1
ATOM 847 N N . LYS A 1 122 ? -8.14643 -8.67745 2.95663 1.000 102.58236 115 LYS A N 1
ATOM 848 C CA . LYS A 1 122 ? -6.87326 -9.30362 3.29268 1.000 99.30755 115 LYS A CA 1
ATOM 849 C C . LYS A 1 122 ? -6.13125 -8.54910 4.38800 1.000 93.30866 115 LYS A C 1
ATOM 850 O O . LYS A 1 122 ? -5.29531 -9.14382 5.07746 1.000 90.02373 115 LYS A O 1
ATOM 856 N N . ILE A 1 123 ? -6.41511 -7.25722 4.56172 1.000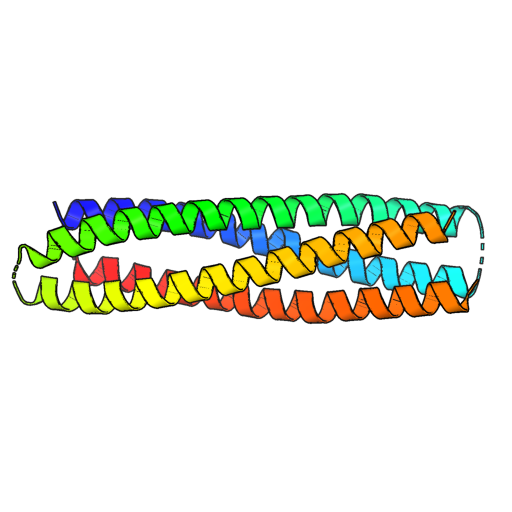 92.05282 116 ILE A N 1
ATOM 857 C CA . ILE A 1 123 ? -5.81649 -6.51133 5.66282 1.000 86.70284 116 ILE A CA 1
ATOM 858 C C . ILE A 1 123 ? -6.31689 -7.04674 6.99641 1.000 88.07239 116 ILE A C 1
ATOM 859 O O . ILE A 1 123 ? -5.55249 -7.15958 7.96234 1.000 87.48583 116 ILE A O 1
ATOM 864 N N . ALA A 1 124 ? -7.60428 -7.39570 7.06910 1.000 87.10340 117 ALA A N 1
ATOM 865 C CA . ALA A 1 124 ? -8.13418 -8.01784 8.27696 1.000 85.31826 117 ALA A CA 1
ATOM 866 C C . ALA A 1 124 ? -7.52220 -9.39221 8.51561 1.000 89.17044 117 ALA A C 1
ATOM 867 O O . ALA A 1 124 ? -7.35574 -9.80005 9.67132 1.000 81.41445 117 ALA A O 1
ATOM 869 N N . GLU A 1 125 ? -7.19140 -10.11968 7.44597 1.000 87.89464 118 GLU A N 1
ATOM 870 C CA . GLU A 1 125 ? -6.54554 -11.41717 7.60943 1.000 88.40908 118 GLU A CA 1
ATOM 871 C C . GLU A 1 125 ? -5.14549 -11.25996 8.18576 1.000 87.91086 118 GLU A C 1
ATOM 872 O O . GLU A 1 125 ? -4.69131 -12.09934 8.96918 1.000 87.09643 118 GLU A O 1
ATOM 878 N N . GLU A 1 126 ? -4.44094 -10.19248 7.80376 1.000 86.53572 119 GLU A N 1
ATOM 879 C CA . GLU A 1 126 ? -3.12272 -9.94215 8.37656 1.000 80.18119 119 GLU A CA 1
ATOM 880 C C . GLU A 1 126 ? -3.22109 -9.48025 9.82581 1.000 82.92422 119 GLU A C 1
ATOM 881 O O . GLU A 1 126 ? -2.33473 -9.77792 10.63536 1.000 79.89409 119 GLU A O 1
ATOM 887 N N . LEU A 1 127 ? -4.29312 -8.76564 10.17508 1.000 88.36094 120 LEU A N 1
ATOM 888 C CA . LEU A 1 127 ? -4.43816 -8.27392 11.54172 1.000 74.08616 120 LEU A CA 1
ATOM 889 C C . LEU A 1 127 ? -4.71444 -9.40369 12.52723 1.000 69.64284 120 LEU A C 1
ATOM 890 O O . LEU A 1 127 ? -4.38490 -9.27991 13.71264 1.000 71.94523 120 LEU A O 1
ATOM 895 N N . GLU A 1 128 ? -5.29246 -10.51458 12.06367 1.000 71.35246 121 GLU A N 1
ATOM 896 C CA . GLU A 1 128 ? -5.59674 -11.62127 12.96417 1.000 78.50460 121 GLU A CA 1
ATOM 897 C C . GLU A 1 128 ? -4.38717 -12.50235 13.24643 1.000 73.91841 121 GLU A C 1
ATOM 898 O O . GLU A 1 128 ? -4.36028 -13.17707 14.28154 1.000 74.12565 121 GLU A O 1
ATOM 904 N N . ARG A 1 129 ? -3.38930 -12.51463 12.35856 1.000 74.37236 122 ARG A N 1
ATOM 905 C CA . ARG A 1 129 ? -2.16679 -13.25822 12.64609 1.000 75.49367 122 ARG A CA 1
ATOM 906 C C . ARG A 1 129 ? -1.29387 -12.52531 13.65834 1.000 81.69622 122 ARG A C 1
ATOM 907 O O . ARG A 1 129 ? -0.69857 -13.15575 14.53966 1.000 76.90649 122 ARG A O 1
ATOM 915 N N . ILE A 1 130 ? -1.20535 -11.19812 13.54832 1.000 64.71173 123 ILE A N 1
ATOM 916 C CA . ILE A 1 130 ? -0.41338 -10.42476 14.49768 1.000 64.55278 123 ILE A CA 1
ATOM 917 C C . ILE A 1 130 ? -1.15035 -10.20631 15.81176 1.000 69.64671 123 ILE A C 1
ATOM 918 O O . ILE A 1 130 ? -0.50624 -9.96566 16.83974 1.000 65.11492 123 ILE A O 1
ATOM 923 N N . ALA A 1 131 ? -2.48288 -10.28083 15.81065 1.000 58.92480 124 ALA A N 1
ATOM 924 C CA . ALA A 1 131 ? -3.22400 -10.22681 17.06584 1.000 67.10520 124 ALA A CA 1
ATOM 925 C C . ALA A 1 131 ? -3.15391 -11.55694 17.80577 1.000 73.95542 124 ALA A C 1
ATOM 926 O O . ALA A 1 131 ? -3.03421 -11.58028 19.03621 1.000 72.03350 124 ALA A O 1
ATOM 928 N N . GLU A 1 132 ? -3.22541 -12.66996 17.07177 1.000 63.48952 125 GLU A N 1
ATOM 929 C CA . GLU A 1 132 ? -3.08288 -13.97823 17.70094 1.000 67.40706 125 GLU A CA 1
ATOM 930 C C . GLU A 1 132 ? -1.67886 -14.15807 18.26078 1.000 68.34389 125 GLU A C 1
ATOM 931 O O . GLU A 1 132 ? -1.49411 -14.78318 19.31162 1.000 63.55151 125 GLU A O 1
ATOM 937 N N . GLU A 1 133 ? -0.67249 -13.61709 17.57101 1.000 66.93716 126 GLU A N 1
ATOM 938 C CA . GLU A 1 133 ? 0.68400 -13.65820 18.10640 1.000 65.68082 126 GLU A CA 1
ATOM 939 C C . GLU A 1 133 ? 0.81816 -12.76247 19.33220 1.000 57.42001 126 GLU A C 1
ATOM 940 O O . GLU A 1 133 ? 1.50495 -13.11888 20.29771 1.000 53.07742 126 GLU A O 1
ATOM 946 N N . ALA A 1 134 ? 0.17031 -11.59456 19.31065 1.000 59.26257 127 ALA A N 1
ATOM 947 C CA . ALA A 1 134 ? 0.20370 -10.70832 20.46848 1.000 60.20213 127 ALA A CA 1
ATOM 948 C C . ALA A 1 134 ? -0.47257 -11.34071 21.67692 1.000 52.35848 127 ALA A C 1
ATOM 949 O O . ALA A 1 134 ? -0.11737 -11.02589 22.81801 1.000 50.52320 127 ALA A O 1
ATOM 951 N N . GLN A 1 135 ? -1.44769 -12.22714 21.45097 1.000 55.00447 128 GLN A N 1
ATOM 952 C CA . GLN A 1 135 ? -2.04363 -12.96668 22.55937 1.000 59.53905 128 GLN A CA 1
ATOM 953 C C . GLN A 1 135 ? -1.01726 -13.86906 23.23084 1.000 45.40793 128 GLN A C 1
ATOM 954 O O . GLN A 1 135 ? -0.93598 -13.91813 24.46300 1.000 44.26379 128 GLN A O 1
ATOM 960 N N . ARG A 1 136 ? -0.21974 -14.58689 22.43535 1.000 51.69200 129 ARG A N 1
ATOM 961 C CA . ARG A 1 136 ? 0.77035 -15.49813 23.00230 1.000 44.80323 129 ARG A CA 1
ATOM 962 C C . ARG A 1 136 ? 1.87869 -14.73929 23.72307 1.000 41.92663 129 ARG A C 1
ATOM 963 O O . ARG A 1 136 ? 2.41493 -15.21998 24.72912 1.000 49.68385 129 ARG A O 1
ATOM 971 N N . ILE A 1 137 ? 2.23575 -13.55358 23.22473 1.000 42.29513 130 ILE A N 1
ATOM 972 C CA . ILE A 1 137 ? 3.28196 -12.76346 23.86630 1.000 38.43945 130 ILE A CA 1
ATOM 973 C C . ILE A 1 137 ? 2.80593 -12.24115 25.21579 1.000 37.83536 130 ILE A C 1
ATOM 974 O O . ILE A 1 137 ? 3.55030 -12.26540 26.20304 1.000 38.28397 130 ILE A O 1
ATOM 979 N N . LEU A 1 138 ? 1.56123 -11.76120 25.28084 1.000 38.52275 131 LEU A N 1
ATOM 980 C CA . LEU A 1 138 ? 1.02275 -11.27077 26.54604 1.000 32.21869 131 LEU A CA 1
ATOM 981 C C . LEU A 1 138 ? 0.92209 -12.39124 27.57346 1.000 40.71721 131 LEU A C 1
ATOM 982 O O . LEU A 1 138 ? 1.19217 -12.17965 28.76215 1.000 38.29168 131 LEU A O 1
ATOM 987 N N . GLU A 1 139 ? 0.53601 -13.59156 27.13443 1.000 38.63365 132 GLU A N 1
ATOM 988 C CA . GLU A 1 139 ? 0.50405 -14.73869 28.03628 1.000 40.61117 132 GLU A CA 1
ATOM 989 C C . GLU A 1 139 ? 1.90146 -15.07520 28.53897 1.000 34.63435 132 GLU A C 1
ATOM 990 O O . GLU A 1 139 ? 2.09803 -15.34934 29.72810 1.000 31.14682 132 GLU A O 1
ATOM 996 N N . GLU A 1 140 ? 2.88892 -15.06346 27.64098 1.000 39.96947 133 GLU A N 1
ATOM 997 C CA . GLU A 1 140 ? 4.26684 -15.28532 28.06421 1.000 38.63864 133 GLU A CA 1
ATOM 998 C C . GLU A 1 140 ? 4.76181 -14.13997 28.93720 1.000 38.02446 133 GLU A C 1
ATOM 999 O O . GLU A 1 140 ? 5.54856 -14.35511 29.86601 1.000 28.97979 133 GLU A O 1
ATOM 1005 N N . THR A 1 141 ? 4.29971 -12.91840 28.66223 1.000 35.09140 134 THR A N 1
ATOM 1006 C CA . THR A 1 141 ? 4.73371 -11.76525 29.44417 1.000 27.73291 134 THR A CA 1
ATOM 1007 C C . THR A 1 141 ? 4.24646 -11.86296 30.88501 1.000 30.86934 134 THR A C 1
ATOM 1008 O O . THR A 1 141 ? 5.00299 -11.59855 31.82703 1.000 30.38295 134 THR A O 1
ATOM 1012 N N . GLU A 1 142 ? 2.98205 -12.24981 31.07912 1.000 28.07746 135 GLU A N 1
ATOM 1013 C CA . GLU A 1 142 ? 2.45477 -12.35245 32.43610 1.000 33.29005 135 GLU A CA 1
ATOM 1014 C C . GLU A 1 142 ? 3.08668 -13.50972 33.19754 1.000 27.87077 135 GLU A C 1
ATOM 1015 O O . GLU A 1 142 ? 3.16353 -13.46801 34.43060 1.000 30.97015 135 GLU A O 1
ATOM 1021 N N . ARG A 1 143 ? 3.54332 -14.54615 32.49094 1.000 30.61313 136 ARG A N 1
ATOM 1022 C CA . ARG A 1 143 ? 4.27110 -15.61328 33.16521 1.000 30.32300 136 ARG A CA 1
ATOM 1023 C C . ARG A 1 143 ? 5.62460 -15.12302 33.65751 1.000 34.27634 136 ARG A C 1
ATOM 1024 O O . ARG A 1 143 ? 6.11482 -15.58605 34.69398 1.000 29.30445 136 ARG A O 1
ATOM 1032 N N . ILE A 1 144 ? 6.23741 -14.18824 32.93039 1.000 34.75850 137 ILE A N 1
ATOM 1033 C CA . ILE A 1 144 ? 7.47286 -13.56977 33.39749 1.000 27.14143 137 ILE A CA 1
ATOM 1034 C C . ILE A 1 144 ? 7.20289 -12.71977 34.63241 1.000 20.36215 137 ILE A C 1
ATOM 1035 O O . ILE A 1 144 ? 7.94243 -12.77737 35.62175 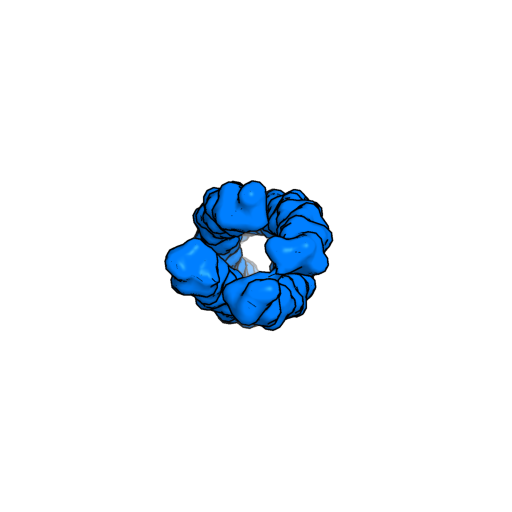1.000 22.77833 137 ILE A O 1
ATOM 1040 N N . LEU A 1 145 ? 6.12932 -11.92524 34.59517 1.000 25.03012 138 LEU A N 1
ATOM 1041 C CA . LEU A 1 145 ? 5.80904 -11.04606 35.71542 1.000 20.59451 138 LEU A CA 1
ATOM 1042 C C . LEU A 1 145 ? 5.46686 -11.82773 36.97677 1.000 24.63724 138 LEU A C 1
ATOM 1043 O O . LEU A 1 145 ? 5.80716 -11.39064 38.08205 1.000 27.67497 138 LEU A O 1
ATOM 1048 N N . ARG A 1 146 ? 4.78607 -12.96829 36.84002 1.000 23.60783 139 ARG A N 1
ATOM 1049 C CA . ARG A 1 146 ? 4.47324 -13.78149 38.01025 1.000 21.14019 139 ARG A CA 1
ATOM 1050 C C . ARG A 1 146 ? 5.73865 -14.33391 38.65200 1.000 23.97343 139 ARG A C 1
ATOM 1051 O O . ARG A 1 146 ? 5.82982 -14.41473 39.88179 1.000 19.35529 139 ARG A O 1
ATOM 1059 N N . GLU A 1 147 ? 6.72328 -14.72719 37.83924 1.000 22.71234 140 GLU A N 1
ATOM 1060 C CA . GLU A 1 147 ? 7.99096 -15.18868 38.39622 1.000 18.95796 140 GLU A CA 1
ATOM 1061 C C . GLU A 1 147 ? 8.77334 -14.04142 39.02418 1.000 28.68515 140 GLU A C 1
ATOM 1062 O O . GLU A 1 147 ? 9.47998 -14.24089 40.02045 1.000 28.48132 140 GLU A O 1
ATOM 1068 N N . THR A 1 148 ? 8.65866 -12.83843 38.45752 1.000 22.51498 141 THR A N 1
ATOM 1069 C CA . THR A 1 148 ? 9.31769 -11.67520 39.04166 1.000 21.16243 141 THR A CA 1
ATOM 1070 C C . THR A 1 148 ? 8.71123 -11.32254 40.39505 1.000 24.32072 141 THR A C 1
ATOM 1071 O O . THR A 1 148 ? 9.42656 -10.89595 41.30928 1.000 18.64495 141 THR A O 1
ATOM 1075 N N . VAL A 1 149 ? 7.39526 -11.49858 40.54440 1.000 24.07976 142 VAL A N 1
ATOM 1076 C CA . VAL A 1 149 ? 6.75703 -11.26410 41.83762 1.000 22.75194 142 VAL A CA 1
ATOM 1077 C C . VAL A 1 149 ? 7.25452 -12.27305 42.86561 1.000 15.25505 142 VAL A C 1
ATOM 1078 O O . VAL A 1 149 ? 7.46476 -11.93534 44.03687 1.000 20.09405 142 VAL A O 1
ATOM 1082 N N . ARG A 1 150 ? 7.46684 -13.52195 42.44257 1.000 16.90103 143 ARG A N 1
ATOM 1083 C CA . ARG A 1 150 ? 7.95233 -14.54430 43.36582 1.000 19.55822 143 ARG A CA 1
ATOM 1084 C C . ARG A 1 150 ? 9.34893 -14.20985 43.87251 1.000 18.33071 143 ARG A C 1
ATOM 1085 O O . ARG A 1 150 ? 9.61698 -14.27855 45.07835 1.000 23.98801 143 ARG A O 1
ATOM 1093 N N . ILE A 1 151 ? 10.25663 -13.85052 42.96102 1.000 25.00160 144 ILE A N 1
ATOM 1094 C CA . ILE A 1 151 ? 11.62204 -13.51644 43.35713 1.000 18.00505 144 ILE A CA 1
ATOM 1095 C C . ILE A 1 151 ? 11.63046 -12.28042 44.24529 1.000 17.15050 144 ILE A C 1
ATOM 1096 O O . ILE A 1 151 ? 12.44057 -12.16836 45.17292 1.000 23.10080 144 ILE A O 1
ATOM 1101 N N . ALA A 1 152 ? 10.73140 -11.33154 43.97628 1.000 18.43368 145 ALA A N 1
ATOM 1102 C CA . ALA A 1 152 ? 10.62940 -10.15280 44.82916 1.000 17.91753 145 ALA A CA 1
ATOM 1103 C C . ALA A 1 152 ? 10.10951 -10.52012 46.21333 1.000 18.94577 145 ALA A C 1
ATOM 1104 O O . ALA A 1 152 ? 10.56043 -9.96273 47.22121 1.000 24.07853 145 ALA A O 1
ATOM 1106 N N . GLN A 1 153 ? 9.16540 -11.46076 46.28110 1.000 18.58112 146 GLN A N 1
ATOM 1107 C CA . GLN A 1 153 ? 8.64860 -11.89767 47.57316 1.000 18.75637 146 GLN A CA 1
ATOM 1108 C C . GLN A 1 153 ? 9.68445 -12.71405 48.33291 1.000 16.87277 146 GLN A C 1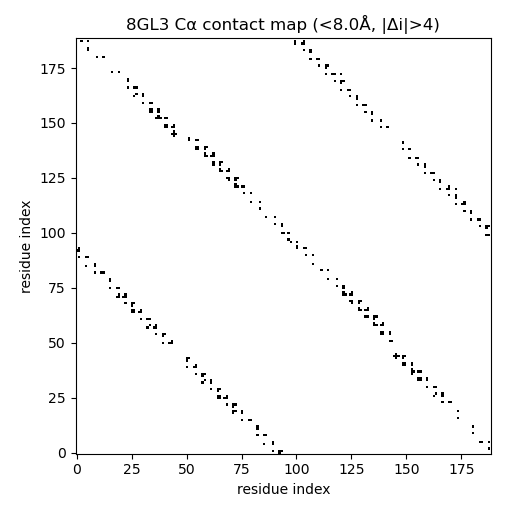
ATOM 1109 O O . GLN A 1 153 ? 9.77635 -12.62094 49.56233 1.000 19.90026 146 GLN A O 1
ATOM 1115 N N . GLU A 1 154 ? 10.46837 -13.52639 47.62196 1.000 14.56024 147 GLU A N 1
ATOM 1116 C CA . GLU A 1 154 ? 11.55629 -14.24407 48.27569 1.000 18.59823 147 GLU A CA 1
ATOM 1117 C C . GLU A 1 154 ? 12.59812 -13.27411 48.81583 1.000 29.74899 147 GLU A C 1
ATOM 1118 O O . GLU A 1 154 ? 13.17760 -13.49959 49.88511 1.000 21.80626 147 GLU A O 1
ATOM 1124 N N . ALA A 1 155 ? 12.84902 -12.18692 48.08473 1.000 17.76688 148 ALA A N 1
ATOM 1125 C CA . ALA A 1 155 ? 13.81066 -11.19359 48.54651 1.000 16.74137 148 ALA A CA 1
ATOM 1126 C C . ALA A 1 155 ? 13.34562 -10.53602 49.83832 1.000 25.16390 148 ALA A C 1
ATOM 1127 O O . ALA A 1 155 ? 14.15206 -10.30122 50.74479 1.000 23.12601 148 ALA A O 1
ATOM 1129 N N . VAL A 1 156 ? 12.04697 -10.24697 49.94871 1.000 18.45283 149 VAL A N 1
ATOM 1130 C CA . VAL A 1 156 ? 11.53228 -9.60589 51.15557 1.000 13.23511 149 VAL A CA 1
ATOM 1131 C C . VAL A 1 156 ? 11.72878 -10.50784 52.36775 1.000 14.67734 149 VAL A C 1
ATOM 1132 O O . VAL A 1 156 ? 12.14150 -10.04917 53.43998 1.000 19.31531 149 VAL A O 1
ATOM 1136 N N . ARG A 1 157 ? 11.45317 -11.80631 52.21583 1.000 15.02338 150 ARG A N 1
ATOM 1137 C CA . ARG A 1 157 ? 11.59783 -12.72389 53.34255 1.000 28.73772 150 ARG A CA 1
ATOM 1138 C C . ARG A 1 157 ? 13.05884 -12.88009 53.75224 1.000 21.40084 150 ARG A C 1
ATOM 1139 O O . ARG A 1 157 ? 13.36872 -12.94619 54.94734 1.000 23.99943 150 ARG A O 1
ATOM 1147 N N . LEU A 1 158 ? 13.97197 -12.93309 52.77949 1.000 20.05024 151 LEU A N 1
ATOM 1148 C CA . LEU A 1 158 ? 15.39165 -13.03027 53.10855 1.000 18.99732 151 LEU A CA 1
ATOM 1149 C C . LEU A 1 158 ? 15.89605 -11.75630 53.77587 1.000 15.49668 151 LEU A C 1
ATOM 1150 O O . LEU A 1 158 ? 16.70689 -11.81726 54.70783 1.000 18.77665 151 LEU A O 1
ATOM 1155 N N . LEU A 1 159 ? 15.43552 -10.59332 53.30620 1.000 18.24267 152 LEU A N 1
ATOM 1156 C CA . LEU A 1 159 ? 15.83373 -9.33084 53.92288 1.000 21.45312 152 LEU A CA 1
ATOM 1157 C C . LEU A 1 159 ? 15.30934 -9.22213 55.34776 1.000 26.39276 152 LEU A C 1
ATOM 1158 O O . LEU A 1 159 ? 16.01107 -8.72740 56.23797 1.000 23.30150 152 LEU A O 1
ATOM 1163 N N . GLN A 1 160 ? 14.07048 -9.66110 55.57865 1.000 23.60205 153 GLN A N 1
ATOM 1164 C CA . GLN A 1 160 ? 13.53230 -9.66021 56.93303 1.000 23.84369 153 GLN A CA 1
ATOM 1165 C C . GLN A 1 160 ? 14.28843 -10.62745 57.83149 1.000 24.79098 153 GLN A C 1
ATOM 1166 O O . GLN A 1 160 ? 14.43152 -10.37261 59.03153 1.000 31.62555 153 GLN A O 1
ATOM 1172 N N . GLU A 1 161 ? 14.78172 -11.73313 57.27311 1.000 20.24207 154 GLU A N 1
ATOM 1173 C CA . GLU A 1 161 ? 15.59077 -12.65461 58.06114 1.000 23.54986 154 GLU A CA 1
ATOM 1174 C C . GLU A 1 161 ? 16.95696 -12.06326 58.37923 1.000 31.06873 154 GLU A C 1
ATOM 1175 O O . GLU A 1 161 ? 17.51166 -12.32853 59.45237 1.000 33.19731 154 GLU A O 1
ATOM 1181 N N . ALA A 1 162 ? 17.50957 -11.26062 57.46759 1.000 20.98632 155 ALA A N 1
ATOM 1182 C CA . ALA A 1 162 ? 18.81009 -10.65210 57.71551 1.000 28.75305 155 ALA A CA 1
ATOM 1183 C C . ALA A 1 162 ? 18.75178 -9.66705 58.87198 1.000 28.15072 155 ALA A C 1
ATOM 1184 O O . ALA A 1 162 ? 19.72721 -9.52948 59.61745 1.000 26.45762 155 ALA A O 1
ATOM 1186 N N . ARG A 1 163 ? 17.62079 -8.98387 59.04754 1.000 33.53645 156 ARG A N 1
ATOM 1187 C CA . ARG A 1 163 ? 17.50407 -8.02817 60.14080 1.000 36.73893 156 ARG A CA 1
ATOM 1188 C C . ARG A 1 163 ? 17.23045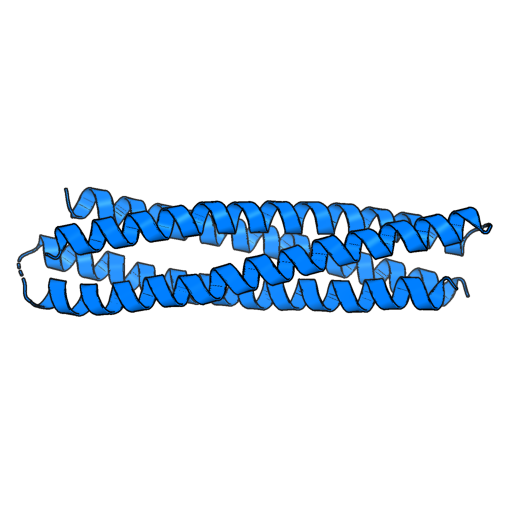 -8.71628 61.47231 1.000 36.29986 156 ARG A C 1
ATOM 1189 O O . ARG A 1 163 ? 17.63155 -8.20297 62.52250 1.000 40.94953 156 ARG A O 1
ATOM 1197 N N . ARG A 1 164 ? 16.56256 -9.87282 61.45234 1.000 32.92303 157 ARG A N 1
ATOM 1198 C CA . ARG A 1 164 ? 16.32388 -10.60652 62.69164 1.000 34.60134 157 ARG A CA 1
ATOM 1199 C C . ARG A 1 164 ? 17.60101 -11.26261 63.20178 1.000 42.85624 157 ARG A C 1
ATOM 1200 O O . ARG A 1 164 ? 17.85368 -11.28371 64.41225 1.000 52.77518 157 ARG A O 1
ATOM 1208 N N . ARG A 1 165 ? 18.41817 -11.80471 62.29464 1.000 38.53796 158 ARG A N 1
ATOM 1209 C CA . ARG A 1 165 ? 19.62981 -12.50129 62.71448 1.000 29.70850 158 ARG A CA 1
ATOM 1210 C C . ARG A 1 165 ? 20.71666 -11.53303 63.16200 1.000 44.37941 158 ARG A C 1
ATOM 1211 O O . ARG A 1 165 ? 21.57264 -11.89986 63.97502 1.000 48.38608 158 ARG A O 1
ATOM 1219 N N . ALA A 1 166 ? 20.70513 -10.30301 62.64680 1.000 45.51177 159 ALA A N 1
ATOM 1220 C CA . ALA A 1 166 ? 21.73203 -9.33266 63.00143 1.000 48.47599 159 ALA A CA 1
ATOM 1221 C C . ALA A 1 166 ? 21.50516 -8.70420 64.36978 1.000 49.63497 159 ALA A C 1
ATOM 1222 O O . ALA A 1 166 ? 22.45952 -8.19266 64.96487 1.000 57.07137 159 ALA A O 1
ATOM 1224 N N . LYS A 1 167 ? 20.27695 -8.72779 64.87900 1.000 68.87404 160 LYS A N 1
ATOM 1225 C CA . LYS A 1 167 ? 19.98633 -8.17223 66.19701 1.000 69.01076 160 LYS A CA 1
ATOM 1226 C C . LYS A 1 167 ? 20.70219 -8.95306 67.29534 1.000 71.14255 160 LYS A C 1
ATOM 1227 O O . LYS A 1 167 ? 21.58197 -8.42213 67.97505 1.000 83.20308 160 LYS A O 1
ATOM 1233 N N . GLY A 1 184 ? 25.32534 -16.78870 64.88852 1.000 53.50744 177 GLY A N 1
ATOM 1234 C CA . GLY A 1 184 ? 26.72944 -17.09195 64.68275 1.000 43.62310 177 GLY A CA 1
ATOM 1235 C C . GLY A 1 184 ? 27.19339 -16.79627 63.26828 1.000 51.03665 177 GLY A C 1
ATOM 1236 O O . GLY A 1 184 ? 26.40488 -16.37587 62.42222 1.000 44.86882 177 GLY A O 1
ATOM 1237 N N . SER A 1 185 ? 28.48200 -17.03024 63.00840 1.000 35.91145 178 SER A N 1
ATOM 1238 C CA . SER A 1 185 ? 29.03946 -16.73807 61.69093 1.000 43.60269 178 SER A CA 1
ATOM 1239 C C . SER A 1 185 ? 28.52609 -17.71258 60.63624 1.000 43.01540 178 SER A C 1
ATOM 1240 O O . SER A 1 185 ? 28.33421 -17.33091 59.47527 1.000 42.08263 178 SER A O 1
ATOM 1243 N N . GLU A 1 186 ? 28.29696 -18.97313 61.01956 1.000 39.97384 179 GLU A N 1
ATOM 1244 C CA . GLU A 1 186 ? 27.88295 -19.97827 60.04376 1.000 36.67110 179 GLU A CA 1
ATOM 1245 C C . GLU A 1 186 ? 26.50454 -19.66433 59.47401 1.000 35.49600 179 GLU A C 1
ATOM 1246 O O . GLU A 1 186 ? 26.25793 -19.86892 58.27952 1.000 33.42704 179 GLU A O 1
ATOM 1252 N N . GLU A 1 187 ? 25.58945 -19.17252 60.31356 1.000 32.37531 180 GLU A N 1
ATOM 1253 C CA . GLU A 1 187 ? 24.24794 -18.84360 59.84300 1.000 45.28253 180 GLU A CA 1
ATOM 1254 C C . GLU A 1 187 ? 24.22296 -17.55599 59.02829 1.000 37.21010 180 GLU A C 1
ATOM 1255 O O . GLU A 1 187 ? 23.39125 -17.41671 58.12438 1.000 23.12655 180 GLU A O 1
ATOM 1261 N N . ILE A 1 188 ? 25.11293 -16.60902 59.33191 1.000 39.45228 181 ILE A N 1
ATOM 1262 C CA . ILE A 1 188 ? 25.18818 -15.38280 58.54346 1.000 34.70591 181 ILE A CA 1
ATOM 1263 C C . ILE A 1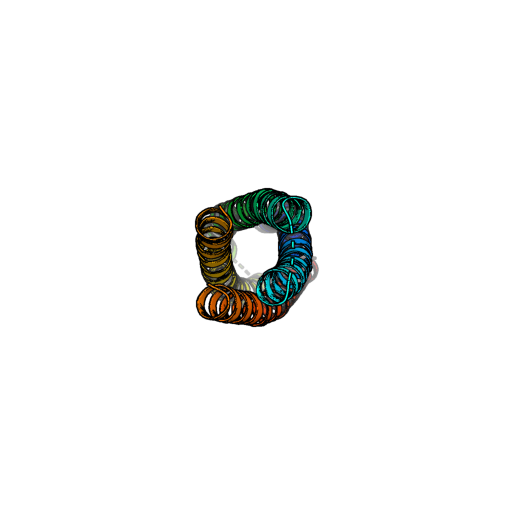 188 ? 25.76440 -15.67481 57.16223 1.000 24.81826 181 ILE A C 1
ATOM 1264 O O . ILE A 1 188 ? 25.35773 -15.07028 56.16208 1.000 32.96629 181 ILE A O 1
ATOM 1269 N N . GLU A 1 189 ? 26.70518 -16.62007 57.08326 1.000 33.34329 182 GLU A N 1
ATOM 1270 C CA . GLU A 1 189 ? 27.29640 -16.98906 55.80039 1.000 31.89593 182 GLU A CA 1
ATOM 1271 C C . GLU A 1 189 ? 26.27689 -17.65467 54.88277 1.000 22.91806 182 GLU A C 1
ATOM 1272 O O . GLU A 1 189 ? 26.21320 -17.34020 53.68846 1.000 25.17860 182 GLU A O 1
ATOM 1278 N N . LYS A 1 190 ? 25.47862 -18.58327 55.41732 1.000 23.04814 183 LYS A N 1
ATOM 1279 C CA . LYS A 1 190 ? 24.49220 -19.27076 54.58821 1.000 21.90098 183 LYS A CA 1
ATOM 1280 C C . LYS A 1 190 ? 23.43674 -18.30219 54.07099 1.000 20.06637 183 LYS A C 1
ATOM 1281 O O . LYS A 1 190 ? 23.01568 -18.38912 52.91099 1.000 21.48705 183 LYS A O 1
ATOM 1287 N N . LEU A 1 191 ? 22.99765 -17.37024 54.91763 1.000 19.86773 184 LEU A N 1
ATOM 1288 C CA . LEU A 1 191 ? 22.03972 -16.36547 54.47163 1.000 22.69522 184 LEU A CA 1
ATOM 1289 C C . LEU A 1 191 ? 22.63729 -15.48345 53.38393 1.000 17.64994 184 LEU A C 1
ATOM 1290 O O . LEU A 1 191 ? 21.95172 -15.12419 52.41929 1.000 16.38869 184 LEU A O 1
ATOM 1295 N N . ALA A 1 192 ? 23.91674 -15.12407 53.52080 1.000 18.63498 185 ALA A N 1
ATOM 1296 C CA . ALA A 1 192 ? 24.58016 -14.34745 52.47889 1.000 18.22817 185 ALA A CA 1
ATOM 1297 C C . ALA A 1 192 ? 24.67137 -15.12669 51.17466 1.000 17.72514 185 ALA A C 1
ATOM 1298 O O . ALA A 1 192 ? 24.58781 -14.53464 50.09195 1.000 20.56579 185 ALA A O 1
ATOM 1300 N N . ARG A 1 193 ? 24.84002 -16.44793 51.25453 1.000 18.46904 186 ARG A N 1
ATOM 1301 C CA . ARG A 1 193 ? 24.85446 -17.26225 50.04561 1.000 23.77109 186 ARG A CA 1
ATOM 1302 C C . ARG A 1 193 ? 23.46398 -17.36285 49.43308 1.000 23.67038 186 ARG A C 1
ATOM 1303 O O . ARG A 1 193 ? 23.32164 -17.34667 48.20602 1.000 25.92676 186 ARG A O 1
ATOM 1311 N N . GLU A 1 194 ? 22.42701 -17.46866 50.26924 1.000 22.49514 187 GLU A N 1
ATOM 1312 C CA . GLU A 1 194 ? 21.06403 -17.54052 49.75124 1.000 23.14044 187 GLU A CA 1
ATOM 1313 C C . GLU A 1 194 ? 20.66030 -16.23376 49.07729 1.000 16.68337 187 GLU A C 1
ATOM 1314 O O . GLU A 1 194 ? 19.91739 -16.24179 48.08930 1.000 15.80514 187 GLU A O 1
ATOM 1320 N N . ILE A 1 195 ?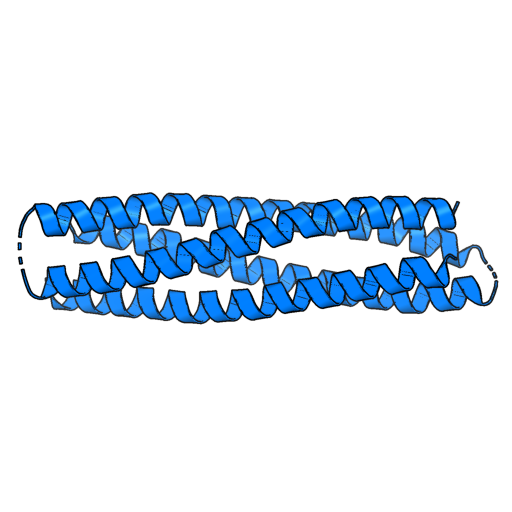 21.13438 -15.10348 49.60424 1.000 19.54284 188 ILE A N 1
ATOM 1321 C CA . ILE A 1 195 ? 20.83101 -13.81015 48.99871 1.000 13.83769 188 ILE A CA 1
ATOM 1322 C C . ILE A 1 195 ? 21.51190 -13.68474 47.64194 1.000 16.57938 188 ILE A C 1
ATOM 1323 O O . ILE A 1 195 ? 20.94367 -13.12832 46.69362 1.000 12.59167 188 ILE A O 1
ATOM 1328 N N . LYS A 1 196 ? 22.73605 -14.20719 47.52232 1.000 18.27869 189 LYS A N 1
ATOM 1329 C CA . LYS A 1 196 ? 23.44914 -14.14022 46.25086 1.000 15.10929 189 LYS A CA 1
ATOM 1330 C C . LYS A 1 196 ? 22.81110 -15.03074 45.19415 1.000 14.20821 189 LYS A C 1
ATOM 1331 O O . LYS A 1 196 ? 22.91758 -14.74214 43.99770 1.000 17.29486 189 LYS A O 1
ATOM 1337 N N . ARG A 1 197 ? 22.15625 -16.11563 45.60647 1.000 15.40610 190 ARG A N 1
ATOM 1338 C CA . ARG A 1 197 ? 21.42022 -16.92591 44.64426 1.000 23.45848 190 ARG A CA 1
ATOM 1339 C C . ARG A 1 197 ? 20.13829 -16.23186 44.20264 1.000 16.19379 190 ARG A C 1
ATOM 1340 O O . ARG A 1 197 ? 19.70070 -16.41141 43.06004 1.000 17.24469 190 ARG A O 1
ATOM 1348 N N . ALA A 1 198 ? 19.53157 -15.43256 45.08486 1.000 14.91290 191 ALA A N 1
ATOM 1349 C CA . ALA A 1 198 ? 18.38184 -14.62894 44.68354 1.000 13.83419 191 ALA A CA 1
ATOM 1350 C C . ALA A 1 198 ? 18.79383 -13.56374 43.67796 1.000 13.39509 191 ALA A C 1
ATOM 1351 O O . ALA A 1 198 ? 18.00725 -13.19012 42.80087 1.000 14.27053 191 ALA A O 1
ATOM 1353 N N . VAL A 1 199 ? 20.02560 -13.06050 43.79776 1.000 11.76585 192 VAL A N 1
ATOM 1354 C CA . VAL A 1 199 ? 20.55372 -12.10307 42.82905 1.000 15.19974 192 VAL A CA 1
ATOM 1355 C C . VAL A 1 199 ? 20.62591 -12.73102 41.44373 1.000 17.50907 192 VAL A C 1
ATOM 1356 O O . VAL A 1 199 ? 20.25906 -12.10574 40.44023 1.000 17.90710 192 VAL A O 1
ATOM 1360 N N . GLU A 1 200 ? 21.09033 -13.98077 41.36863 1.000 17.84480 193 GLU A N 1
ATOM 1361 C CA . GLU A 1 200 ? 21.29435 -14.62638 40.07615 1.000 18.78033 193 GLU A CA 1
ATOM 1362 C C . GLU A 1 200 ? 19.97478 -14.86780 39.35470 1.000 13.43976 193 GLU A C 1
ATOM 1363 O O . GLU A 1 200 ? 19.88501 -14.66538 38.13881 1.000 17.49407 193 GLU A O 1
ATOM 1369 N N . GLU A 1 201 ? 18.93944 -15.30106 40.08017 1.000 15.87485 194 GLU A N 1
ATOM 1370 C CA . GLU A 1 201 ? 17.63917 -15.49256 39.44699 1.000 16.13985 194 GLU A CA 1
ATOM 1371 C C . GLU A 1 201 ? 16.95245 -14.16114 39.18025 1.000 17.91820 194 GLU A C 1
ATOM 1372 O O . GLU A 1 201 ? 16.12743 -14.06453 38.26526 1.000 18.86271 194 GLU A O 1
ATOM 1378 N N . LEU A 1 202 ? 17.28218 -13.12690 39.95903 1.000 14.66763 195 LEU A N 1
ATOM 1379 C CA . LEU A 1 202 ? 16.79351 -11.78847 39.64720 1.000 18.28937 195 LEU A CA 1
ATOM 1380 C C . LEU A 1 202 ? 17.41171 -11.27607 38.35426 1.000 16.73076 195 LEU A C 1
ATOM 1381 O O . LEU A 1 202 ? 16.73804 -10.61455 37.55695 1.000 17.25416 195 LEU A O 1
ATOM 1386 N N . GLN A 1 203 ? 18.69266 -11.58163 38.12753 1.000 17.83028 196 GLN A N 1
ATOM 1387 C CA . GLN A 1 203 ? 19.33937 -11.21322 36.87285 1.000 20.15771 196 GLN A CA 1
ATOM 1388 C C . GLN A 1 203 ? 18.75435 -11.98156 35.69632 1.000 16.47128 196 GLN A C 1
ATOM 1389 O O . GLN A 1 203 ? 18.68901 -11.45092 34.58130 1.000 16.44450 196 GLN A O 1
ATOM 1395 N N . LYS A 1 204 ? 18.32931 -13.22698 35.92065 1.000 17.63695 197 LYS A N 1
ATOM 1396 C CA . LYS A 1 204 ? 17.67828 -13.98102 34.85513 1.000 26.78987 197 LYS A CA 1
ATOM 1397 C C . LYS A 1 204 ? 16.28800 -13.43013 34.56892 1.000 24.86245 197 LYS A C 1
ATOM 1398 O O . LYS A 1 204 ? 15.84584 -13.41565 33.41414 1.000 26.65978 197 LYS A O 1
ATOM 1404 N N . ALA A 1 205 ? 15.58431 -12.97281 35.60897 1.000 18.40744 198 ALA A N 1
ATOM 1405 C CA . ALA A 1 205 ? 14.29335 -12.32682 35.40128 1.000 23.35415 198 ALA A CA 1
ATOM 1406 C C . ALA A 1 205 ? 14.44335 -11.00621 34.65782 1.000 23.08471 198 ALA A C 1
ATOM 1407 O O . ALA A 1 205 ? 13.54309 -10.61785 33.90476 1.000 18.42732 198 ALA A O 1
ATOM 1409 N N . LEU A 1 206 ? 15.56477 -10.30583 34.85787 1.000 14.11319 199 LEU A N 1
ATOM 1410 C CA . LEU A 1 206 ? 15.84075 -9.09750 34.08647 1.000 24.01975 199 LEU A CA 1
ATOM 1411 C C . LEU A 1 206 ? 15.92165 -9.40981 32.59834 1.000 27.30645 199 LEU A C 1
ATOM 1412 O O . LEU A 1 206 ? 15.32263 -8.71164 31.77216 1.000 27.26702 199 LEU A O 1
ATOM 1417 N N . GLU A 1 207 ? 16.66184 -10.46361 32.24164 1.000 28.00848 200 GLU A N 1
ATOM 1418 C CA . GLU A 1 207 ? 16.81405 -10.83540 30.83783 1.000 34.00439 200 GLU A CA 1
ATOM 1419 C C . GLU A 1 207 ? 15.46731 -11.18558 30.21535 1.000 23.00294 200 GLU A C 1
ATOM 1420 O O . GLU A 1 207 ? 15.16005 -10.77116 29.09135 1.000 26.61772 200 GLU A O 1
ATOM 1426 N N . GLU A 1 208 ? 14.64548 -11.95030 30.93863 1.000 22.69530 201 GLU A N 1
ATOM 1427 C CA . GLU A 1 208 ? 13.35421 -12.36363 30.39986 1.000 27.96315 201 GLU A CA 1
ATOM 1428 C C . GLU A 1 208 ? 12.38174 -11.19483 30.30010 1.000 23.83696 201 GLU A C 1
ATOM 1429 O O . GLU A 1 208 ? 11.57154 -11.14467 29.36721 1.000 23.36190 201 GLU A O 1
ATOM 1435 N N . ASN A 1 209 ? 12.44495 -10.24968 31.24185 1.000 21.78758 202 ASN A N 1
ATOM 1436 C CA . ASN A 1 209 ? 11.58696 -9.07153 31.15876 1.000 22.10595 202 ASN A CA 1
ATOM 1437 C C . ASN A 1 209 ? 11.99839 -8.17114 30.00164 1.000 23.70341 202 ASN A C 1
ATOM 1438 O O . ASN A 1 209 ? 11.14092 -7.61756 29.30378 1.000 25.56334 202 ASN A O 1
ATOM 1443 N N . GLU A 1 210 ? 13.30608 -7.99885 29.79298 1.000 26.22778 203 GLU A N 1
ATOM 1444 C CA . GLU A 1 210 ? 13.77179 -7.21957 28.65201 1.000 22.19027 203 GLU A CA 1
ATOM 1445 C C . GLU A 1 210 ? 13.43248 -7.90953 27.33902 1.000 27.21251 203 GLU A C 1
ATOM 1446 O O . GLU A 1 210 ? 13.20572 -7.24005 26.32494 1.000 30.31713 203 GLU A O 1
ATOM 1452 N N . ARG A 1 211 ? 13.38314 -9.24361 27.33961 1.000 25.04320 204 ARG A N 1
ATOM 1453 C CA . ARG A 1 211 ? 12.97337 -9.96881 26.14203 1.000 27.85339 204 ARG A CA 1
ATOM 1454 C C . ARG A 1 211 ? 11.48450 -9.78981 25.87347 1.000 27.55528 204 ARG A C 1
ATOM 1455 O O . ARG A 1 211 ? 11.07189 -9.60546 24.72188 1.000 25.01958 204 ARG A O 1
ATOM 1463 N N . ALA A 1 212 ? 10.66284 -9.83901 26.92528 1.000 25.83860 205 ALA A N 1
ATOM 1464 C CA . ALA A 1 212 ? 9.22538 -9.66400 26.74997 1.000 34.44637 205 ALA A CA 1
ATOM 1465 C C . ALA A 1 212 ? 8.88537 -8.25514 26.28230 1.000 25.98027 205 ALA A C 1
ATOM 1466 O O . ALA A 1 212 ? 7.87976 -8.05655 25.59086 1.000 28.34021 205 ALA A O 1
ATOM 1468 N N . ILE A 1 213 ? 9.70741 -7.26888 26.64627 1.000 29.05612 206 ILE A N 1
ATOM 1469 C CA . ILE A 1 213 ? 9.48504 -5.90243 26.17992 1.000 25.01382 206 ILE A CA 1
ATOM 1470 C C . ILE A 1 213 ? 9.69255 -5.81702 24.67485 1.000 37.62320 206 ILE A C 1
ATOM 1471 O O . ILE A 1 213 ? 8.89449 -5.20512 23.95384 1.000 36.02712 206 ILE A O 1
ATOM 1476 N N . ARG A 1 214 ? 10.76262 -6.44108 24.17340 1.000 31.76153 207 ARG A N 1
ATOM 1477 C CA . ARG A 1 214 ? 11.03317 -6.42534 22.73915 1.000 29.65787 207 ARG A CA 1
ATOM 1478 C C . ARG A 1 214 ? 9.88882 -7.05243 21.95144 1.000 36.46734 207 ARG A C 1
ATOM 1479 O O . ARG A 1 214 ? 9.43030 -6.49231 20.94934 1.000 42.60378 207 ARG A O 1
ATOM 1487 N N . LEU A 1 215 ? 9.41770 -8.22182 22.39199 1.000 36.07706 208 LEU A N 1
ATOM 1488 C CA . LEU A 1 215 ? 8.35978 -8.91549 21.66417 1.000 35.76107 208 LEU A CA 1
ATOM 1489 C C . LEU A 1 215 ? 7.06993 -8.10494 21.65827 1.000 32.04821 208 LEU A C 1
ATOM 1490 O O . LEU A 1 215 ? 6.32449 -8.11814 20.67217 1.000 35.25509 208 LEU A O 1
ATOM 1495 N N . ASN A 1 216 ? 6.79225 -7.38341 22.74684 1.000 32.14164 209 ASN A N 1
ATOM 1496 C CA . ASN A 1 216 ? 5.61950 -6.51453 22.76841 1.000 35.74368 209 ASN A CA 1
ATOM 1497 C C . ASN A 1 216 ? 5.82318 -5.29025 21.88332 1.000 43.63881 209 ASN A C 1
ATOM 1498 O O . ASN A 1 216 ? 4.88041 -4.82523 21.23095 1.000 43.53642 209 ASN A O 1
ATOM 1503 N N . LYS A 1 217 ? 7.04666 -4.75648 21.84551 1.000 41.64623 210 LYS A N 1
ATOM 1504 C CA . LYS A 1 217 ? 7.33563 -3.63880 20.95371 1.000 35.20715 210 LYS A CA 1
ATOM 1505 C C . LYS A 1 217 ? 7.17820 -4.04724 19.49526 1.000 37.69759 210 LYS A C 1
ATOM 1506 O O . LYS A 1 217 ? 6.57335 -3.31807 18.70116 1.000 40.07717 210 LYS A O 1
ATOM 1512 N N . GLU A 1 218 ? 7.71116 -5.21511 19.12639 1.000 33.59323 211 GLU A N 1
ATOM 1513 C CA . GLU A 1 218 ? 7.63126 -5.66474 17.74034 1.000 42.85068 211 GLU A CA 1
ATOM 1514 C C . GLU A 1 218 ? 6.19928 -6.00704 17.34969 1.000 53.93694 211 GLU A C 1
ATOM 1515 O O . GLU A 1 218 ? 5.79270 -5.78254 16.20355 1.000 49.33834 211 GLU A O 1
ATOM 1521 N N . ALA A 1 219 ? 5.41835 -6.54976 18.28763 1.000 55.96016 212 ALA A N 1
ATOM 1522 C CA . ALA A 1 219 ? 4.01349 -6.82209 18.00434 1.000 46.68815 212 ALA A CA 1
ATOM 1523 C C . ALA A 1 219 ? 3.22948 -5.53544 17.78530 1.000 51.01916 212 ALA A C 1
ATOM 1524 O O . ALA A 1 219 ? 2.27096 -5.51888 17.00397 1.000 51.18708 212 ALA A O 1
ATOM 1526 N N . ALA A 1 220 ? 3.61924 -4.45215 18.46118 1.000 47.71285 213 ALA A N 1
ATOM 1527 C CA . ALA A 1 220 ? 2.94307 -3.17488 18.26503 1.000 54.14235 213 ALA A CA 1
ATOM 1528 C C . ALA A 1 220 ? 3.35345 -2.53112 16.94697 1.000 54.38249 213 ALA A C 1
ATOM 1529 O O . ALA A 1 220 ? 2.53964 -1.86460 16.29787 1.000 58.11046 213 ALA A O 1
ATOM 1531 N N . ARG A 1 221 ? 4.61190 -2.71579 16.53638 1.000 56.84110 214 ARG A N 1
ATOM 1532 C CA . ARG A 1 221 ? 5.06628 -2.15579 15.26634 1.000 65.40224 214 ARG A CA 1
ATOM 1533 C C . ARG A 1 221 ? 4.31912 -2.77439 14.09143 1.000 67.95034 214 ARG A C 1
ATOM 1534 O O . ARG A 1 221 ? 4.04789 -2.09848 13.09155 1.000 67.86816 214 ARG A O 1
ATOM 1542 N N . LYS A 1 222 ? 3.98284 -4.06268 14.19214 1.000 55.68797 215 LYS A N 1
ATOM 1543 C CA . LYS A 1 222 ? 3.19729 -4.70932 13.14672 1.000 50.43385 215 LYS A CA 1
ATOM 1544 C C . LYS A 1 222 ? 1.77778 -4.16031 13.09181 1.000 58.84591 215 LYS A C 1
ATOM 1545 O O . LYS A 1 222 ? 1.18266 -4.08960 12.01023 1.000 60.61285 215 LYS A O 1
ATOM 1551 N N . PHE A 1 223 ? 1.22150 -3.76880 14.24083 1.000 61.31394 216 PHE A N 1
ATOM 1552 C CA . PHE A 1 223 ? -0.11121 -3.17658 14.25484 1.000 59.32417 216 PHE A CA 1
ATOM 1553 C C . PHE A 1 223 ? -0.12710 -1.81265 13.57739 1.000 62.26829 216 PHE A C 1
ATOM 1554 O O . PHE A 1 223 ? -1.15080 -1.41754 13.00860 1.000 62.05213 216 PHE A O 1
ATOM 1562 N N . GLU A 1 224 ? 0.99112 -1.08529 13.62154 1.000 78.00658 217 GLU A N 1
ATOM 1563 C CA . GLU A 1 224 ? 1.05016 0.22693 12.98485 1.000 79.33938 217 GLU A CA 1
ATOM 1564 C C . GLU A 1 224 ? 1.11646 0.10197 11.46793 1.000 69.80815 217 GLU A C 1
ATOM 1565 O O . GLU A 1 224 ? 0.41107 0.81438 10.74415 1.000 74.20760 217 GLU A O 1
ATOM 1571 N N . GLU A 1 225 ? 1.96161 -0.80127 10.96782 1.000 66.43156 218 GLU A N 1
ATOM 1572 C CA . GLU A 1 225 ? 2.16457 -0.90521 9.52661 1.000 78.61716 218 GLU A CA 1
ATOM 1573 C C . GLU A 1 225 ? 0.97539 -1.56671 8.84173 1.000 80.00332 218 GLU A C 1
ATOM 1574 O O . GLU A 1 225 ? 0.59869 -1.17882 7.72944 1.000 73.98703 218 GLU A O 1
ATOM 1580 N N . ALA A 1 226 ? 0.37031 -2.56542 9.48836 1.000 72.45129 219 ALA A N 1
ATOM 1581 C CA . ALA A 1 226 ? -0.76494 -3.25092 8.88149 1.000 66.00016 219 ALA A CA 1
ATOM 1582 C C . ALA A 1 226 ? -1.99941 -2.36007 8.82772 1.000 75.85196 219 ALA A C 1
ATOM 1583 O O . ALA A 1 226 ? -2.80130 -2.47238 7.89364 1.000 79.87342 219 ALA A O 1
ATOM 1585 N N . VAL A 1 227 ? -2.17055 -1.47161 9.81152 1.000 72.03444 220 VAL A N 1
ATOM 1586 C CA . VAL A 1 227 ? -3.31350 -0.55990 9.81165 1.000 73.45786 220 VAL A CA 1
ATOM 1587 C C . VAL A 1 227 ? -3.08099 0.66333 8.94065 1.000 80.82430 220 VAL A C 1
ATOM 1588 O O . VAL A 1 227 ? -4.02758 1.41659 8.67865 1.000 90.52859 220 VAL A O 1
ATOM 1592 N N . GLU A 1 228 ? -1.85340 0.88113 8.48071 1.000 74.32055 221 GLU A N 1
ATOM 1593 C CA . GLU A 1 228 ? -1.54823 2.00272 7.60152 1.000 83.35574 221 GLU A CA 1
ATOM 1594 C C . GLU A 1 228 ? -1.99599 1.71807 6.17192 1.000 82.15585 221 GLU A C 1
ATOM 1595 O O . GLU A 1 228 ? -2.19843 0.56468 5.79263 1.000 75.67221 221 GLU A O 1
#

Nearest PDB structures (foldseek):
  8gl3-assembly1_A  TM=1.005E+00  e=8.248E-19  synthetic construct
  8r5s-assembly1_B  TM=4.054E-01  e=8.876E-02  unidentified
  6r1j-assembly1_J-2  TM=3.542E-01  e=4.784E-02  Aeromonas hydrophila J-1
  2xra-assembly1_A  TM=4.501E-01  e=4.261E-01  synthetic construct

Solvent-accessible surface area: 11017 Å² total; per-residue (Å²): 151,36,62,136,20,1,79,119,13,23,162,52,29,75,105,18,26,134,26,10,88,92,1,13,99,8,3,103,41,0,10,118,86,2,63,56,0,0,132,70,0,32,68,31,19,158,161,101,131,89,0,48,97,42,0,43,84,13,0,89,54,0,21,114,10,0,116,67,0,33,121,1,0,122,145,2,45,86,23,2,152,62,10,57,105,4,2,139,83,0,49,105,28,4,162,131,139,196,166,92,12,72,78,6,55,110,9,0,68,47,9,45,125,19,9,92,56,4,38,115,1,0,136,67,1,24,105,4,1,80,38,0,16,146,20,0,57,34,0,53,151,110,9,181,81,52,126,73,12,56,89,0,0,103,64,0,71,141,0,3,118,53,0,90,130,4,17,118,46,4,56,85,2,16,131,57,24,70,80,7,12,140,87,8,89,132,21,51,174

Foldseek 3Di:
DLLVLLVVLLVLVVVLLVLLVVLLVLLVVLLVLLLVLLVLLLVVQVDDVVSLVVNLVSLVVSLVSLVVNLVSLVVSLVSLVVSVVSLVVSVVVLVVYDVLSVLVVVLSVLLVVLSVLLNVLSVVSNVLSVVSNVLSVVSNVVSCHSVVSNVSSVVSNVSSVVSVVSSVSSVVSSVSSVVSSVSSVVSSD

Radius of gyration: 21.53 Å; Cα contacts (8 Å, |Δi|>4): 186; chains: 1; bounding box: 51×24×63 Å

Secondary structure (DSSP, 8-state):
-HHHHHHHHHHHHHHHHHHHHHHHHHHHHHHHHHHHHHHHHHHHHH--HHHHHHHHHHHHHHHHHHHHHHHHHHHHHHHHHHHHHHHHHHHHHHHT--HHHHHHHHHHHHHHHHHHHHHHHHHHHHHHHHHHHHHHHHHHHHH--HHHHHHHHHHHHHHHHHHHHHHHHHHHHHHHHHHHHHHHHHHH-

Sequence (189 aa):
EVAEEILRLLREHEELLREHERLLKEARELAERLEELARRLEELARRDEEAVRQVEEAAREAERVARELEKSARRLQESIRELRRLLKELRELLRELRKIAEELERIAEEAQRILEETERILRETVRIAQEAVRLLQEARRRAKGSEEIEKLAREIKRAVEELQKALEENERAIRLNKEAARKFEEAVE